Protein AF-A0A936ZK36-F1 (afdb_monomer_lite)

Radius of gyration: 35.61 Å; chains: 1; bounding box: 68×92×127 Å

Organism: NCBI:txid2801330

pLDDT: mean 75.4, std 23.09, range [34.0, 98.62]

Foldseek 3Di:
DDDDPPDPPDDDPPPDDDDPDPPDPPPPVVPVVPPPPPDDDDDDDDDDDDDDDDDDDDDDDDDDDDDDDDDDDDDDDDDDDDDDDDPDDPPDPPDPDPDPDQLVVVLVVLLVVLLPDDPVVLVVVLVVLVPDPLDLSSLSSNLSSLVSNPDPVCLVVSVVSLVVLCPDPDPSSVSCVVVSVVVNVVSVVVVVVVVVVVVVVVVVVVVVVVVVVVVVVVVVVVVVVVPPDDDDDD

Structure (mmCIF, N/CA/C/O backbone):
data_AF-A0A936ZK36-F1
#
_entry.id   AF-A0A936ZK36-F1
#
loop_
_atom_site.group_PDB
_atom_site.id
_atom_site.type_symbol
_atom_site.label_atom_id
_atom_site.label_alt_id
_atom_site.label_comp_id
_atom_site.label_asym_id
_atom_site.label_entity_id
_atom_site.label_seq_id
_atom_site.pdbx_PDB_ins_code
_atom_site.Cartn_x
_atom_site.Cartn_y
_atom_site.Cartn_z
_atom_site.occupancy
_atom_site.B_iso_or_equiv
_atom_site.auth_seq_id
_atom_site.auth_comp_id
_atom_site.auth_asym_id
_atom_site.auth_atom_id
_atom_site.pdbx_PDB_model_num
ATOM 1 N N . MET A 1 1 ? 1.349 -64.327 10.465 1.00 48.19 1 MET A N 1
ATOM 2 C CA . MET A 1 1 ? 1.855 -63.498 9.353 1.00 48.19 1 MET A CA 1
ATOM 3 C C . MET A 1 1 ? 0.647 -62.907 8.607 1.00 48.19 1 MET A C 1
ATOM 5 O O . MET A 1 1 ? 0.316 -63.401 7.548 1.00 48.19 1 MET A O 1
ATOM 9 N N . GLN A 1 2 ? -0.212 -61.992 9.075 1.00 50.00 2 GLN A N 1
ATOM 10 C CA . GLN A 1 2 ? -0.166 -60.903 10.064 1.00 50.00 2 GLN A CA 1
ATOM 11 C C . GLN A 1 2 ? 1.092 -60.044 9.984 1.00 50.00 2 GLN A C 1
ATOM 13 O O . GLN A 1 2 ? 2.045 -60.333 10.695 1.00 50.00 2 GLN A O 1
ATOM 18 N N . ALA A 1 3 ? 1.067 -59.046 9.097 1.00 49.81 3 ALA A N 1
ATOM 19 C CA . ALA A 1 3 ? 1.549 -57.676 9.305 1.00 49.81 3 ALA A CA 1
ATOM 20 C C . ALA A 1 3 ? 1.621 -56.969 7.942 1.00 49.81 3 ALA A C 1
ATOM 22 O O . ALA A 1 3 ? 2.464 -57.305 7.129 1.00 49.81 3 ALA A O 1
ATOM 23 N N . GLU A 1 4 ? 0.675 -56.064 7.690 1.00 54.12 4 GLU A N 1
ATOM 24 C CA . GLU A 1 4 ? 0.846 -54.757 7.021 1.00 54.12 4 GLU A CA 1
ATOM 25 C C . GLU A 1 4 ? -0.512 -54.281 6.501 1.00 54.12 4 GLU A C 1
ATOM 27 O O . GLU A 1 4 ? -0.795 -54.147 5.313 1.00 54.12 4 GLU A O 1
ATOM 32 N N . GLN A 1 5 ? -1.381 -54.001 7.474 1.00 56.59 5 GLN A N 1
ATOM 33 C CA . GLN A 1 5 ? -2.425 -52.998 7.342 1.00 56.59 5 GLN A CA 1
ATOM 34 C C . GLN A 1 5 ? -1.740 -51.635 7.173 1.00 56.59 5 GLN A C 1
ATOM 36 O O . GLN A 1 5 ? -1.560 -50.882 8.127 1.00 56.59 5 GLN A O 1
ATOM 41 N N . ALA A 1 6 ? -1.317 -51.329 5.948 1.00 56.75 6 ALA A N 1
ATOM 42 C CA . ALA A 1 6 ? -0.884 -49.995 5.576 1.00 56.75 6 ALA A CA 1
ATOM 43 C C . ALA A 1 6 ? -2.129 -49.123 5.375 1.00 56.75 6 ALA A C 1
ATOM 45 O O . ALA A 1 6 ? -2.796 -49.163 4.340 1.00 56.75 6 ALA A O 1
ATOM 46 N N . HIS A 1 7 ? -2.440 -48.356 6.419 1.00 55.38 7 HIS A N 1
ATOM 47 C CA . HIS A 1 7 ? -3.294 -47.176 6.417 1.00 55.38 7 HIS A CA 1
ATOM 48 C C . HIS A 1 7 ? -3.207 -46.385 5.097 1.00 55.38 7 HIS A C 1
ATOM 50 O O . HIS A 1 7 ? -2.339 -45.535 4.913 1.00 55.38 7 HIS A O 1
ATOM 56 N N . ARG A 1 8 ? -4.167 -46.606 4.195 1.00 53.53 8 ARG A N 1
ATOM 57 C CA . ARG A 1 8 ? -4.539 -45.656 3.139 1.00 53.53 8 ARG A CA 1
ATOM 58 C C . ARG A 1 8 ? -5.940 -45.131 3.418 1.00 53.53 8 ARG A C 1
ATOM 60 O O . ARG A 1 8 ? -6.892 -45.429 2.709 1.00 53.53 8 ARG A O 1
ATOM 67 N N . LEU A 1 9 ? -6.052 -44.355 4.493 1.00 55.62 9 LEU A N 1
ATOM 68 C CA . LEU A 1 9 ? -7.163 -43.430 4.676 1.00 55.62 9 LEU A CA 1
ATOM 69 C C . LEU A 1 9 ? -6.737 -42.097 4.067 1.00 55.62 9 LEU A C 1
ATOM 71 O O . LEU A 1 9 ? -6.025 -41.309 4.681 1.00 55.62 9 LEU A O 1
ATOM 75 N N . SER A 1 10 ? -7.137 -41.899 2.817 1.00 59.16 10 SER A N 1
ATOM 76 C CA . SER A 1 10 ? -7.082 -40.622 2.116 1.00 59.16 10 SER A CA 1
ATOM 77 C C . SER A 1 10 ? -7.959 -39.600 2.855 1.00 59.16 10 SER A C 1
ATOM 79 O O . SER A 1 10 ? -9.163 -39.837 2.971 1.00 59.16 10 SER A O 1
ATOM 81 N N . PRO A 1 11 ? -7.433 -38.462 3.341 1.00 59.19 11 PRO A N 1
ATOM 82 C CA . PRO A 1 11 ? -8.288 -37.391 3.818 1.00 59.19 11 PRO A CA 1
ATOM 83 C C . PRO A 1 11 ? -8.836 -36.606 2.622 1.00 59.19 11 PRO A C 1
ATOM 85 O O . PRO A 1 11 ? -8.099 -36.105 1.772 1.00 59.19 11 PRO A O 1
ATOM 88 N N . LEU A 1 12 ? -10.164 -36.539 2.570 1.00 49.03 12 LEU A N 1
ATOM 89 C CA . LEU A 1 12 ? -10.963 -35.734 1.658 1.00 49.03 12 LEU A CA 1
ATOM 90 C C . LEU A 1 12 ? -10.464 -34.284 1.627 1.0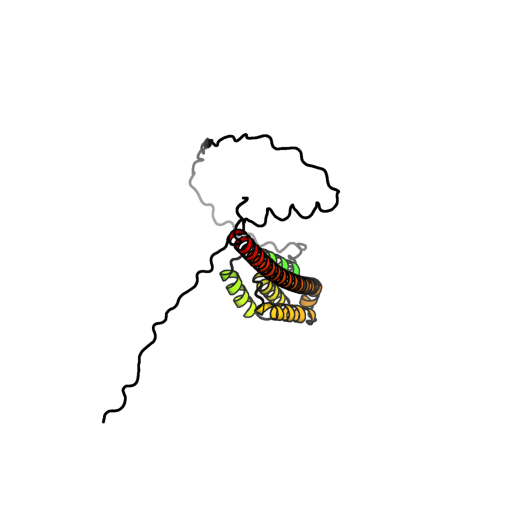0 49.03 12 LEU A C 1
ATOM 92 O O . LEU A 1 12 ? -10.403 -33.598 2.649 1.00 49.03 12 LEU A O 1
ATOM 96 N N . ALA A 1 13 ? -10.146 -33.821 0.421 1.00 49.88 13 ALA A N 1
ATOM 97 C CA . ALA A 1 13 ? -9.859 -32.434 0.108 1.00 49.88 13 ALA A CA 1
ATOM 98 C C . ALA A 1 13 ? -11.102 -31.563 0.371 1.00 49.88 13 ALA A C 1
ATOM 100 O O . ALA A 1 13 ? -11.958 -31.380 -0.492 1.00 49.88 13 ALA A O 1
ATOM 101 N N . SER A 1 14 ? -11.193 -31.008 1.578 1.00 49.78 14 SER A N 1
ATOM 102 C CA . SER A 1 14 ? -12.141 -29.954 1.943 1.00 49.78 14 SER A CA 1
ATOM 103 C C . SER A 1 14 ? -11.607 -28.600 1.464 1.00 49.78 14 SER A C 1
ATOM 105 O O . SER A 1 14 ? -11.036 -27.820 2.225 1.00 49.78 14 SER A O 1
ATOM 107 N N . GLY A 1 15 ? -11.769 -28.327 0.168 1.00 45.94 15 GLY A N 1
ATOM 108 C CA . GLY A 1 15 ? -11.481 -27.033 -0.454 1.00 45.94 15 GLY A CA 1
ATOM 109 C C . GLY A 1 15 ? -12.562 -25.994 -0.151 1.00 45.94 15 GLY A C 1
ATOM 110 O O . GLY A 1 15 ? -13.290 -25.573 -1.045 1.00 45.94 15 GLY A O 1
ATOM 111 N N . GLY A 1 16 ? -12.682 -25.577 1.110 1.00 45.09 16 GLY A N 1
ATOM 112 C CA . GLY A 1 16 ? -13.525 -24.451 1.507 1.00 45.09 16 GLY A CA 1
ATOM 113 C C . GLY A 1 16 ? -12.890 -23.128 1.079 1.00 45.09 16 GLY A C 1
ATOM 114 O O . GLY 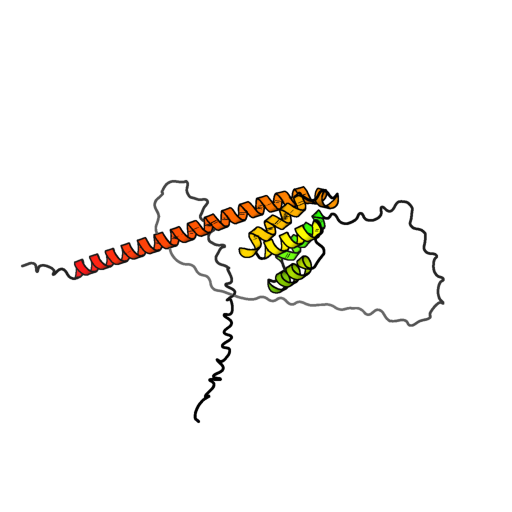A 1 16 ? -11.981 -22.632 1.737 1.00 45.09 16 GLY A O 1
ATOM 115 N N . ARG A 1 17 ? -13.357 -22.543 -0.029 1.00 56.34 17 ARG A N 1
ATOM 116 C CA . ARG A 1 17 ? -13.057 -21.152 -0.405 1.00 56.34 17 ARG A CA 1
ATOM 117 C C . ARG A 1 17 ? -13.920 -20.208 0.442 1.00 56.34 17 ARG A C 1
ATOM 119 O O . ARG A 1 17 ? -15.131 -20.190 0.227 1.00 56.34 17 ARG A O 1
ATOM 126 N N . PRO A 1 18 ? -13.366 -19.361 1.327 1.00 53.38 18 PRO A N 1
ATOM 127 C CA . PRO A 1 18 ? -14.132 -18.234 1.830 1.00 53.38 18 PRO A CA 1
ATOM 128 C C . PRO A 1 18 ? -14.241 -17.186 0.717 1.00 53.38 18 PRO A C 1
ATOM 130 O O . PRO A 1 18 ? -13.260 -16.546 0.326 1.00 53.38 18 PRO A O 1
ATOM 133 N N . GLY A 1 19 ? -15.456 -17.031 0.189 1.00 49.00 19 GLY A N 1
ATOM 134 C CA . GLY A 1 19 ? -15.829 -15.900 -0.646 1.00 49.00 19 GLY A CA 1
ATOM 135 C C . GLY A 1 19 ? -15.553 -14.609 0.114 1.00 49.00 19 GLY A C 1
ATOM 136 O O . GLY A 1 19 ? -16.180 -14.328 1.131 1.00 49.00 19 GLY A O 1
ATOM 137 N N . ARG A 1 20 ? -14.583 -13.826 -0.365 1.00 58.00 20 ARG A N 1
ATOM 138 C CA . ARG A 1 20 ? -14.333 -12.479 0.143 1.00 58.00 20 ARG A CA 1
ATOM 139 C C . ARG A 1 20 ? -15.481 -11.587 -0.305 1.00 58.00 20 ARG A C 1
ATOM 141 O O . ARG A 1 20 ? -15.527 -11.115 -1.441 1.00 58.00 20 ARG A O 1
ATOM 148 N N . SER A 1 21 ? -16.421 -11.418 0.614 1.00 48.00 21 SER A N 1
ATOM 149 C CA . SER A 1 21 ? -17.518 -10.469 0.580 1.00 48.00 21 SER A CA 1
ATOM 150 C C . SER A 1 21 ? -17.000 -9.104 0.142 1.00 48.00 21 SER A C 1
ATOM 152 O O . SER A 1 21 ? -16.202 -8.471 0.833 1.00 48.00 21 SER A O 1
ATOM 154 N N . ARG A 1 22 ? -17.456 -8.649 -1.028 1.00 53.91 22 ARG A N 1
ATOM 155 C CA . ARG A 1 22 ? -17.309 -7.261 -1.461 1.00 53.91 22 ARG A CA 1
ATOM 156 C C . ARG A 1 22 ? -18.165 -6.402 -0.532 1.00 53.91 22 ARG A C 1
ATOM 158 O O . ARG A 1 22 ? -19.339 -6.169 -0.812 1.00 53.91 22 ARG A O 1
ATOM 165 N N . LEU A 1 23 ? -17.591 -5.963 0.585 1.00 53.97 23 LEU A N 1
ATOM 166 C CA . LEU A 1 23 ? -18.161 -4.893 1.392 1.00 53.97 23 LEU A CA 1
ATOM 167 C C . LEU A 1 23 ? -18.091 -3.614 0.561 1.00 53.97 23 LEU A C 1
ATOM 169 O O . LEU A 1 23 ? -17.068 -2.943 0.458 1.00 53.97 23 LEU A O 1
ATOM 173 N N . ARG A 1 24 ? -19.216 -3.344 -0.101 1.00 50.91 24 ARG A N 1
ATOM 174 C CA . ARG A 1 24 ? -19.557 -2.049 -0.667 1.00 50.91 24 ARG A CA 1
ATOM 175 C C . ARG A 1 24 ? -19.452 -1.030 0.471 1.00 50.91 24 ARG A C 1
ATOM 177 O O . ARG A 1 24 ? -20.189 -1.130 1.446 1.00 50.91 24 ARG A O 1
ATOM 184 N N . LEU A 1 25 ? -18.546 -0.068 0.333 1.00 52.69 25 LEU A N 1
ATOM 185 C CA . LEU A 1 25 ? -18.449 1.126 1.170 1.00 52.69 25 LEU A CA 1
ATOM 186 C C . LEU A 1 25 ? -19.220 2.279 0.499 1.00 52.69 25 LEU A C 1
ATOM 188 O O . LEU A 1 25 ? -18.611 3.061 -0.226 1.00 52.69 25 LEU A O 1
ATOM 192 N N . PRO A 1 26 ? -20.530 2.451 0.749 1.00 48.38 26 PRO A N 1
ATOM 193 C CA . PRO A 1 26 ? -21.174 3.746 0.608 1.00 48.38 26 PRO A CA 1
ATOM 194 C C . PRO A 1 26 ? -21.577 4.251 1.999 1.00 48.38 26 PRO A C 1
ATOM 196 O O . PRO A 1 26 ? -22.738 4.542 2.245 1.00 48.38 26 PRO A O 1
ATOM 199 N N . ALA A 1 27 ? -20.636 4.290 2.947 1.00 50.88 27 ALA A N 1
ATOM 200 C CA . ALA A 1 27 ? -20.897 4.834 4.286 1.00 50.88 27 ALA A CA 1
ATOM 201 C C . ALA A 1 27 ? -19.850 5.858 4.753 1.00 50.88 27 ALA A C 1
ATOM 203 O O . ALA A 1 27 ? -20.032 6.483 5.792 1.00 50.88 27 ALA A O 1
ATOM 204 N N . LEU A 1 28 ? -18.776 6.085 3.986 1.00 52.53 28 LEU A N 1
ATOM 205 C CA . LEU A 1 28 ? -17.689 6.982 4.401 1.00 52.53 28 LEU A CA 1
ATOM 206 C C . LEU A 1 28 ? -17.829 8.427 3.890 1.00 52.53 28 LEU A C 1
ATOM 208 O O . LEU A 1 28 ? -16.948 9.241 4.129 1.00 52.53 28 LEU A O 1
ATOM 212 N N . LEU A 1 29 ? -18.940 8.766 3.225 1.00 52.44 29 LEU A N 1
ATOM 213 C CA . LEU A 1 29 ? -19.198 10.126 2.726 1.00 52.44 29 LEU A CA 1
ATOM 214 C C . LEU A 1 29 ? -19.982 11.024 3.697 1.00 52.44 29 LEU A C 1
ATOM 216 O O . LEU A 1 29 ? -20.196 12.191 3.393 1.00 52.44 29 LEU A O 1
ATOM 220 N N . VAL A 1 30 ? -20.380 10.525 4.874 1.00 52.53 30 VAL A N 1
ATOM 221 C CA . VAL A 1 30 ? -21.075 11.350 5.886 1.00 52.53 30 VAL A CA 1
ATOM 222 C C . VAL A 1 30 ? -20.114 11.878 6.966 1.00 52.53 30 VAL A C 1
ATOM 224 O O . VAL A 1 30 ? -20.419 12.862 7.633 1.00 52.53 30 VAL A O 1
ATOM 227 N N . LEU A 1 31 ? -18.912 11.305 7.113 1.00 50.38 31 LEU A N 1
ATOM 228 C CA . LEU A 1 31 ? -18.013 11.632 8.232 1.00 50.38 31 LEU A CA 1
ATOM 229 C C . LEU A 1 31 ? -16.917 12.671 7.918 1.00 50.38 31 LEU A C 1
ATOM 231 O O . LEU A 1 31 ? -16.142 13.020 8.802 1.00 50.38 31 LEU A O 1
ATOM 235 N N . THR A 1 32 ? -16.828 13.200 6.695 1.00 54.09 32 THR A N 1
ATOM 236 C CA . THR A 1 32 ? -15.851 14.261 6.364 1.00 54.09 32 THR A CA 1
ATOM 237 C C . THR A 1 32 ? -16.390 15.678 6.577 1.00 54.09 32 THR A C 1
ATOM 239 O O . THR A 1 32 ? -15.627 16.634 6.480 1.00 54.09 32 THR A O 1
ATOM 242 N N . ALA A 1 33 ? -17.670 15.840 6.928 1.00 47.81 33 ALA A N 1
ATOM 243 C CA . ALA A 1 33 ? -18.258 17.150 7.221 1.00 47.81 33 ALA A CA 1
ATOM 244 C C . ALA A 1 33 ? -18.115 17.591 8.695 1.00 47.81 33 ALA A C 1
ATOM 246 O O . ALA A 1 33 ? -18.452 18.726 9.020 1.00 47.81 33 ALA A O 1
ATOM 247 N N . LEU A 1 34 ? -17.607 16.736 9.596 1.00 51.28 34 LEU A N 1
ATOM 248 C CA . LEU A 1 34 ? -17.662 16.981 11.048 1.00 51.28 34 LEU A CA 1
ATOM 249 C C . LEU A 1 34 ? -16.344 17.457 11.694 1.00 51.28 34 LEU A C 1
ATOM 251 O O . LEU A 1 34 ? -16.255 17.503 12.916 1.00 51.28 34 LEU A O 1
ATOM 255 N N . VAL A 1 35 ? -15.309 17.804 10.922 1.00 56.53 35 VAL A N 1
ATOM 256 C CA . VAL A 1 35 ? -14.000 18.205 11.498 1.00 56.53 35 VAL A CA 1
ATOM 257 C C . VAL A 1 35 ? -13.681 19.699 11.312 1.00 56.53 35 VAL A C 1
ATOM 259 O O . VAL A 1 35 ? -12.721 20.205 11.881 1.00 56.53 35 VAL A O 1
ATOM 262 N N . ALA A 1 36 ? -14.531 20.469 10.627 1.00 49.56 36 ALA A N 1
ATOM 263 C CA . ALA A 1 36 ? -14.318 21.906 10.407 1.00 49.56 36 ALA A CA 1
ATOM 264 C C . ALA A 1 36 ? -15.061 22.835 11.398 1.00 49.56 36 ALA A C 1
ATOM 266 O O . ALA A 1 36 ? -15.331 23.984 11.060 1.00 49.56 36 ALA A O 1
ATOM 267 N N . ALA A 1 37 ? -15.417 22.369 12.605 1.00 45.22 37 ALA A N 1
ATOM 268 C CA . ALA A 1 37 ? -16.248 23.153 13.535 1.00 45.22 37 ALA A CA 1
ATOM 269 C C . ALA A 1 37 ? -15.874 23.051 15.032 1.00 45.22 37 ALA A C 1
ATOM 271 O O . ALA A 1 37 ? -16.728 23.257 15.889 1.00 45.22 37 ALA A O 1
ATOM 272 N N . CYS A 1 38 ? -14.610 22.785 15.386 1.00 44.50 38 CYS A N 1
ATOM 273 C CA . CYS A 1 38 ? -14.154 22.789 16.792 1.00 44.50 38 CYS A CA 1
ATOM 274 C C . CYS A 1 38 ? -13.394 24.061 17.204 1.00 44.50 38 CYS A C 1
ATOM 276 O O . CYS A 1 38 ? -12.396 23.996 17.915 1.00 44.50 38 CYS A O 1
ATOM 278 N N . ALA A 1 39 ? -13.887 25.231 16.804 1.00 50.09 39 ALA A N 1
ATOM 279 C CA . ALA A 1 39 ? -13.512 26.489 17.442 1.00 50.09 39 ALA A CA 1
ATOM 280 C C . ALA A 1 39 ? -14.691 27.461 17.372 1.00 50.09 39 ALA A C 1
ATOM 282 O O . ALA A 1 39 ? -14.782 28.202 16.405 1.00 50.09 39 ALA A O 1
ATOM 283 N N . LEU A 1 40 ? -15.604 27.412 18.353 1.00 45.38 40 LEU A N 1
ATOM 284 C CA . LEU A 1 40 ? -16.461 28.520 18.816 1.00 45.38 40 LEU A CA 1
ATOM 285 C C . LEU A 1 40 ? -17.257 28.079 20.072 1.00 45.38 40 LEU A C 1
ATOM 287 O O . LEU A 1 40 ? -17.530 26.889 20.238 1.00 45.38 40 LEU A O 1
ATOM 291 N N . PRO A 1 41 ? -17.584 29.014 20.985 1.00 44.94 41 PRO A N 1
ATOM 292 C CA . PRO A 1 41 ? -18.099 28.721 22.317 1.00 44.94 41 PRO A CA 1
ATOM 293 C C . PRO A 1 41 ? -19.595 28.370 22.326 1.00 44.94 41 PRO A C 1
ATOM 295 O O . PRO A 1 41 ? -20.382 28.805 21.488 1.00 44.94 41 PRO A O 1
ATOM 298 N N . THR A 1 42 ? -19.962 27.596 23.344 1.00 46.41 42 THR A N 1
ATOM 299 C CA . THR A 1 42 ? -21.305 27.178 23.769 1.00 46.41 42 THR A CA 1
ATOM 300 C C . THR A 1 42 ? -22.391 28.252 23.644 1.00 46.41 42 THR A C 1
ATOM 302 O O . THR A 1 42 ? -22.277 29.335 24.217 1.00 46.41 42 THR A O 1
ATOM 305 N N . ARG A 1 43 ? -23.514 27.889 23.009 1.00 38.38 43 ARG A N 1
ATOM 306 C CA . ARG A 1 43 ? -24.808 28.579 23.127 1.00 38.38 43 ARG A CA 1
ATOM 307 C C . ARG A 1 43 ? -25.922 27.549 23.385 1.00 38.38 43 ARG A C 1
ATOM 309 O O . ARG A 1 43 ? -25.881 26.481 22.775 1.00 38.38 43 ARG A O 1
ATOM 316 N N . PRO A 1 44 ? -26.881 27.828 24.288 1.00 45.66 44 PRO A N 1
ATOM 317 C CA . PRO A 1 44 ? -27.905 26.866 24.675 1.00 45.66 44 PRO A CA 1
ATOM 318 C C . PRO A 1 44 ? -29.015 26.714 23.625 1.00 45.66 44 PRO A C 1
ATOM 320 O O . PRO A 1 44 ? -29.386 27.654 22.923 1.00 45.66 44 PRO A O 1
ATOM 323 N N . SER A 1 45 ? -29.516 25.482 23.573 1.00 46.44 45 SER A N 1
ATOM 324 C CA . SER A 1 45 ? -30.595 24.940 22.743 1.00 46.44 45 SER A CA 1
ATOM 325 C C . SER A 1 45 ? -31.958 25.612 22.970 1.00 46.44 45 SER A C 1
ATOM 327 O O . SER A 1 45 ? -32.324 25.846 24.124 1.00 46.44 45 SER A O 1
ATOM 329 N N . PRO A 1 46 ? -32.762 25.812 21.910 1.00 47.25 46 PRO A N 1
ATOM 330 C CA . PRO A 1 46 ? -34.214 25.793 22.018 1.00 47.25 46 PRO A CA 1
ATOM 331 C C . PRO A 1 46 ? -34.839 24.522 21.402 1.00 47.25 46 PRO A C 1
ATOM 333 O O . PRO A 1 46 ? -34.381 23.981 20.398 1.00 47.25 46 PRO A O 1
ATOM 336 N N . ALA A 1 47 ? -35.904 24.080 22.072 1.00 45.53 47 ALA A N 1
ATOM 337 C CA . ALA A 1 47 ? -36.698 22.860 21.929 1.00 45.53 47 ALA A CA 1
ATOM 338 C C . ALA A 1 47 ? -37.236 22.524 20.509 1.00 45.53 47 ALA A C 1
ATOM 340 O O . ALA A 1 47 ? -37.354 23.406 19.658 1.00 45.53 47 ALA A O 1
ATOM 341 N N . PRO A 1 48 ? -37.615 21.249 20.260 1.00 47.16 48 PRO A N 1
ATOM 342 C CA . PRO A 1 48 ? -38.015 20.755 18.943 1.00 47.16 48 PRO A CA 1
ATOM 343 C C . PRO A 1 48 ? -39.471 21.098 18.595 1.00 47.16 48 PRO A C 1
ATOM 345 O O . PRO A 1 48 ? -40.362 21.006 19.437 1.00 47.16 48 PRO A O 1
ATOM 348 N N . SER A 1 49 ? -39.727 21.423 17.325 1.00 47.12 49 SER A N 1
ATOM 349 C CA . SER A 1 49 ? -41.071 21.409 16.730 1.00 47.12 49 SER A CA 1
ATOM 350 C C . SER A 1 49 ? -41.133 20.421 15.554 1.00 47.12 49 SER A C 1
ATOM 352 O O . SER A 1 49 ? -40.109 20.187 14.908 1.00 47.12 49 SER A O 1
ATOM 354 N N . PRO A 1 50 ? -42.300 19.792 15.309 1.00 46.78 50 PRO A N 1
ATOM 355 C CA . PRO A 1 50 ? -42.396 18.506 14.626 1.00 46.78 50 PRO A CA 1
ATOM 356 C C . PRO A 1 50 ? -42.704 18.590 13.122 1.00 46.78 50 PRO A C 1
ATOM 358 O O . PRO A 1 50 ? -43.359 19.509 12.648 1.00 46.78 50 PRO A O 1
ATOM 361 N N . SER A 1 51 ? -42.316 17.509 12.439 1.00 42.66 51 SER A N 1
ATOM 362 C CA . SER A 1 51 ? -43.022 16.842 11.336 1.00 42.66 51 SER A CA 1
ATOM 363 C C . SER A 1 51 ? -43.454 17.664 10.114 1.00 42.66 51 SER A C 1
ATOM 365 O O . SER A 1 51 ? -44.470 18.356 10.127 1.00 42.66 51 SER A O 1
ATOM 367 N N . ARG A 1 52 ? -42.797 17.397 8.976 1.00 34.00 52 ARG A N 1
ATOM 368 C CA . ARG A 1 52 ? -43.527 17.198 7.715 1.00 34.00 52 ARG A CA 1
ATOM 369 C C . ARG A 1 52 ? -42.746 16.305 6.750 1.00 34.00 52 ARG A C 1
ATOM 371 O O . ARG A 1 52 ? -41.753 16.722 6.164 1.00 34.00 52 ARG A O 1
ATOM 378 N N . ALA A 1 53 ? -43.225 15.074 6.593 1.00 47.03 53 ALA A N 1
ATOM 379 C CA . ALA A 1 53 ? -43.013 14.286 5.385 1.00 47.03 53 ALA A CA 1
ATOM 380 C C . ALA A 1 53 ? -43.729 14.962 4.201 1.00 47.03 53 ALA A C 1
ATOM 382 O O . ALA A 1 53 ? -44.750 15.630 4.400 1.00 47.03 53 ALA A O 1
ATOM 383 N N . PRO A 1 54 ? -43.253 14.741 2.971 1.00 41.88 54 PRO A N 1
ATOM 384 C CA . PRO A 1 54 ? -44.209 14.305 1.966 1.00 41.88 54 PRO A CA 1
ATOM 385 C C . PRO A 1 54 ? -43.730 13.092 1.164 1.00 41.88 54 PRO A C 1
ATOM 387 O O . PRO A 1 54 ? -42.544 12.870 0.929 1.00 41.88 54 PRO A O 1
ATOM 390 N N . GLU A 1 55 ? -44.752 12.327 0.810 1.00 37.56 55 GLU A N 1
ATOM 391 C CA . GLU A 1 55 ? -44.845 11.088 0.048 1.00 37.56 55 GLU A CA 1
ATOM 392 C C . GLU A 1 55 ? -44.251 11.108 -1.377 1.00 37.56 55 GLU A C 1
ATOM 394 O O . GLU A 1 55 ? -43.880 12.164 -1.894 1.00 37.56 55 GLU A O 1
ATOM 399 N N . PRO A 1 56 ? -44.170 9.919 -2.014 1.00 46.16 56 PRO A N 1
ATOM 400 C CA . PRO A 1 56 ? -43.455 9.667 -3.254 1.00 46.16 56 PRO A CA 1
ATOM 401 C C . PRO A 1 56 ? -44.318 9.785 -4.525 1.00 46.16 56 PRO A C 1
ATOM 403 O O . PRO A 1 56 ? -45.543 9.730 -4.478 1.00 46.16 56 PRO A O 1
ATOM 406 N N . ALA A 1 57 ? -43.597 9.762 -5.658 1.00 41.47 57 ALA A N 1
ATOM 407 C CA . ALA A 1 57 ? -44.029 9.424 -7.026 1.00 41.47 57 ALA A CA 1
ATOM 408 C C . ALA A 1 57 ? -44.887 10.494 -7.753 1.00 41.47 57 ALA A C 1
ATOM 410 O O . ALA A 1 57 ? -45.566 11.269 -7.091 1.00 41.47 57 ALA A O 1
ATOM 411 N N . PRO A 1 58 ? -44.877 10.577 -9.107 1.00 45.56 58 PRO A N 1
ATOM 412 C CA . PRO A 1 58 ? -44.582 9.495 -10.046 1.00 45.56 58 PRO A CA 1
ATOM 413 C C . PRO A 1 58 ? -43.638 9.816 -11.218 1.00 45.56 58 PRO A C 1
ATOM 415 O O . PRO A 1 58 ? -43.300 10.950 -11.547 1.00 45.56 58 PRO A O 1
ATOM 418 N N . SER A 1 59 ? -43.235 8.717 -11.852 1.00 46.34 59 SER A N 1
ATOM 419 C CA . SER A 1 59 ? -42.639 8.616 -13.174 1.00 46.34 59 SER A CA 1
ATOM 420 C C . SER A 1 59 ? -43.352 9.476 -14.214 1.00 46.34 59 SER A C 1
ATOM 422 O O . SER A 1 59 ? -44.571 9.415 -14.347 1.00 46.34 59 SER A O 1
ATOM 424 N N . THR A 1 60 ? -42.567 10.143 -15.056 1.00 39.12 60 THR A N 1
ATOM 425 C CA . THR A 1 60 ? -43.024 10.510 -16.398 1.00 39.12 60 THR A CA 1
ATOM 426 C C . THR A 1 60 ? -41.912 10.175 -17.378 1.00 39.12 60 THR A C 1
ATOM 428 O O . THR A 1 60 ? -40.977 10.941 -17.590 1.00 39.12 60 THR A O 1
ATOM 431 N N . ASN A 1 61 ? -41.999 8.962 -17.925 1.00 42.69 61 ASN A N 1
ATOM 432 C CA . ASN A 1 61 ? -41.394 8.638 -19.206 1.00 42.69 61 ASN A CA 1
ATOM 433 C C . ASN A 1 61 ? -42.089 9.492 -20.267 1.00 42.69 61 ASN A C 1
ATOM 435 O O . ASN A 1 61 ? -43.310 9.434 -20.393 1.00 42.69 61 ASN A O 1
ATOM 439 N N . VAL A 1 62 ? -41.310 10.217 -21.060 1.00 37.62 62 VAL A N 1
ATOM 440 C CA . VAL A 1 62 ? -41.757 10.735 -22.352 1.00 37.62 62 VAL A CA 1
ATOM 441 C C . VAL A 1 62 ? -40.864 10.094 -23.405 1.00 37.62 62 VAL A C 1
ATOM 443 O O . VAL A 1 62 ? -39.730 10.506 -23.628 1.00 37.62 62 VAL A O 1
ATOM 446 N N . SER A 1 63 ? -41.379 9.016 -23.996 1.00 42.78 63 SER A N 1
ATOM 447 C CA . SER A 1 63 ? -41.032 8.613 -25.357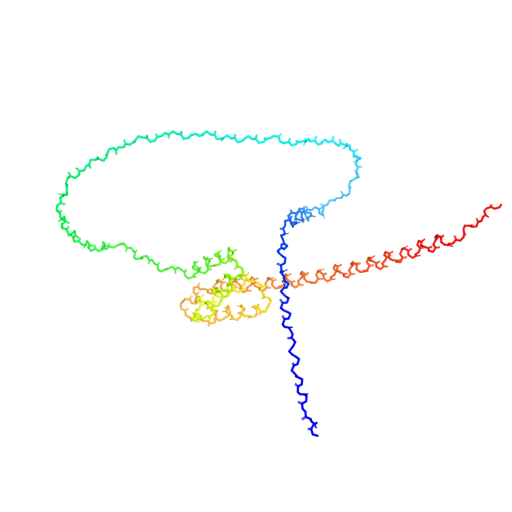 1.00 42.78 63 SER A CA 1
ATOM 448 C C . SER A 1 63 ? -41.832 9.489 -26.309 1.00 42.78 63 SER A C 1
ATOM 450 O O . SER A 1 63 ? -43.054 9.457 -26.233 1.00 42.78 63 SER A O 1
ATOM 452 N N . VAL A 1 64 ? -41.153 10.220 -27.190 1.00 39.16 64 VAL A N 1
ATOM 453 C CA . VAL A 1 64 ? -41.669 10.738 -28.471 1.00 39.16 64 VAL A CA 1
ATOM 454 C C . VAL A 1 64 ? -40.428 10.828 -29.372 1.00 39.16 64 VAL A C 1
ATOM 456 O O . VAL A 1 64 ? -39.502 11.569 -29.066 1.00 39.16 64 VAL A O 1
ATOM 459 N N . GLU A 1 65 ? -40.161 9.842 -30.222 1.00 34.62 65 GLU A N 1
ATOM 460 C CA . GLU A 1 65 ? -40.734 9.606 -31.558 1.00 34.62 65 GLU A CA 1
ATOM 461 C C . GLU A 1 65 ? -39.748 10.066 -32.642 1.00 34.62 65 GLU A C 1
ATOM 463 O O . GLU A 1 65 ? -39.402 11.236 -32.793 1.00 34.62 65 GLU A O 1
ATOM 468 N N . THR A 1 66 ? -39.254 9.069 -33.365 1.00 46.00 66 THR A N 1
ATOM 469 C CA . THR A 1 66 ? -38.593 9.152 -34.663 1.00 46.00 66 THR A CA 1
ATOM 470 C C . THR A 1 66 ? -39.508 9.780 -35.712 1.00 46.00 66 THR A C 1
ATOM 472 O O . THR A 1 66 ? -40.693 9.463 -35.754 1.00 46.00 66 THR A O 1
ATOM 475 N N . PRO A 1 67 ? -38.938 10.510 -36.680 1.00 59.31 67 PRO A N 1
ATOM 476 C CA . PRO A 1 67 ? -39.486 10.487 -38.029 1.00 59.31 67 PRO A CA 1
ATOM 477 C C . PRO A 1 67 ? -38.446 10.078 -39.088 1.00 59.31 67 PRO A C 1
ATOM 479 O O . PRO A 1 67 ? -37.243 10.033 -38.817 1.00 59.31 67 PRO A O 1
ATOM 482 N N . PRO A 1 68 ? -38.923 9.693 -40.285 1.00 51.19 68 PRO A N 1
ATOM 483 C CA . PRO A 1 68 ? -38.264 8.717 -41.133 1.00 51.19 68 PRO A CA 1
ATOM 484 C C . PRO A 1 68 ? -37.367 9.315 -42.220 1.00 51.19 68 PRO A C 1
ATOM 486 O O . PRO A 1 68 ? -37.520 10.439 -42.691 1.00 51.19 68 PRO A O 1
ATOM 489 N N . THR A 1 69 ? -36.470 8.445 -42.665 1.00 47.47 69 THR A N 1
ATOM 490 C CA . THR A 1 69 ? -35.768 8.403 -43.947 1.00 47.47 69 THR A CA 1
ATOM 491 C C . THR A 1 69 ? -36.650 8.787 -45.144 1.00 47.47 69 THR A C 1
ATOM 493 O O . THR A 1 69 ? -37.770 8.288 -45.260 1.00 47.47 69 THR A O 1
ATOM 496 N N . PRO A 1 70 ? -36.084 9.467 -46.153 1.00 52.91 70 PRO A N 1
ATOM 497 C CA . PRO A 1 70 ? -36.381 9.144 -47.537 1.00 52.91 70 PRO A CA 1
ATOM 498 C C . PRO A 1 70 ? -35.181 8.458 -48.187 1.00 52.91 70 PRO A C 1
ATOM 500 O O . PRO A 1 70 ? -34.053 8.953 -48.201 1.00 52.91 70 PRO A O 1
ATOM 503 N N . ALA A 1 71 ? -35.466 7.272 -48.714 1.00 41.88 71 ALA A N 1
ATOM 504 C CA . ALA A 1 71 ? -34.591 6.496 -49.563 1.00 41.88 71 ALA A CA 1
ATOM 505 C C . ALA A 1 71 ? -34.154 7.323 -50.781 1.00 41.88 71 ALA A C 1
ATOM 507 O O . ALA A 1 71 ? -34.992 7.895 -51.479 1.00 41.88 71 ALA A O 1
ATOM 508 N N . ARG A 1 72 ? -32.852 7.321 -51.086 1.00 45.06 72 ARG A N 1
ATOM 509 C CA . ARG A 1 72 ? -32.368 7.662 -52.424 1.00 45.06 72 ARG A CA 1
ATOM 510 C C . ARG A 1 72 ? -31.881 6.392 -53.110 1.00 45.06 72 ARG A C 1
ATOM 512 O O . ARG A 1 72 ? -30.866 5.807 -52.749 1.00 45.06 72 ARG A O 1
ATOM 519 N N . VAL A 1 73 ? -32.753 5.965 -54.015 1.00 41.28 73 VAL A N 1
ATOM 520 C CA . VAL A 1 73 ? -32.598 5.125 -55.202 1.00 41.28 73 VAL A CA 1
ATOM 521 C C . VAL A 1 73 ? -31.155 4.710 -55.514 1.00 41.28 73 VAL A C 1
ATOM 523 O O . VAL A 1 73 ? -30.278 5.541 -55.741 1.00 41.28 73 VAL A O 1
ATOM 526 N N . ARG A 1 74 ? -30.951 3.388 -55.555 1.00 38.16 74 ARG A N 1
ATOM 527 C CA . ARG A 1 74 ? -29.840 2.734 -56.247 1.00 38.16 74 ARG A CA 1
ATOM 528 C C . ARG A 1 74 ? -30.058 2.882 -57.748 1.00 38.16 74 ARG A C 1
ATOM 530 O O . ARG A 1 74 ? -30.970 2.249 -58.270 1.00 38.16 74 ARG A O 1
ATOM 537 N N . ASP A 1 75 ? -29.167 3.602 -58.410 1.00 39.84 75 ASP A N 1
ATOM 538 C CA . ASP A 1 75 ? -28.899 3.388 -59.827 1.00 39.84 75 ASP A CA 1
ATOM 539 C C . ASP A 1 75 ? -27.655 2.507 -59.975 1.00 39.84 75 ASP A C 1
ATOM 541 O O . ASP A 1 75 ? -26.628 2.691 -59.316 1.00 39.84 75 ASP A O 1
ATOM 545 N N . VAL A 1 76 ? -27.804 1.480 -60.805 1.00 36.88 76 VAL A N 1
ATOM 546 C CA . VAL A 1 76 ? -26.810 0.462 -61.139 1.00 36.88 76 VAL A CA 1
ATOM 547 C C . VAL A 1 76 ? -26.012 0.919 -62.365 1.00 36.88 76 VAL A C 1
ATOM 549 O O . VAL A 1 76 ? -26.612 1.122 -63.410 1.00 36.88 76 VAL A O 1
ATOM 552 N N . ALA A 1 77 ? -24.682 0.997 -62.194 1.00 41.34 77 ALA A N 1
ATOM 553 C CA . ALA A 1 77 ? -23.563 0.708 -63.122 1.00 41.34 77 ALA A CA 1
ATOM 554 C C . ALA A 1 77 ? -23.530 1.376 -64.532 1.00 41.34 77 ALA A C 1
ATOM 556 O O . ALA A 1 77 ? -24.536 1.429 -65.228 1.00 41.34 77 ALA A O 1
ATOM 557 N N . PRO A 1 78 ? -22.348 1.820 -65.022 1.00 44.56 78 PRO A N 1
ATOM 558 C CA . PRO A 1 78 ? -21.245 0.898 -65.307 1.00 44.56 78 PRO A CA 1
ATOM 559 C C . PRO A 1 78 ? -19.876 1.340 -64.770 1.00 44.56 78 PRO A C 1
ATOM 561 O O . PRO A 1 78 ? -19.601 2.512 -64.529 1.00 44.56 78 PRO A O 1
ATOM 564 N N . ALA A 1 79 ? -19.003 0.350 -64.595 1.00 51.09 79 ALA A N 1
ATOM 565 C CA . ALA A 1 79 ? -17.597 0.529 -64.273 1.00 51.09 79 ALA A CA 1
ATOM 566 C C . ALA A 1 79 ? -16.852 1.322 -65.365 1.00 51.09 79 ALA A C 1
ATOM 568 O O . ALA A 1 79 ? -16.957 0.966 -66.541 1.00 51.09 79 ALA A O 1
ATOM 569 N N . PRO A 1 80 ? -16.006 2.298 -64.996 1.00 50.59 80 PRO A N 1
ATOM 570 C CA . PRO A 1 80 ? -14.821 2.625 -65.759 1.00 50.59 80 PRO A CA 1
ATOM 571 C C . PRO A 1 80 ? -13.616 1.833 -65.226 1.00 50.59 80 PRO A C 1
ATOM 573 O O . PRO A 1 80 ? -13.461 1.587 -64.031 1.00 50.59 80 PRO A O 1
ATOM 576 N N . ALA A 1 81 ? -12.799 1.415 -66.185 1.00 53.88 81 ALA A N 1
ATOM 577 C CA . ALA A 1 81 ? -11.510 0.744 -66.099 1.00 53.88 81 ALA A CA 1
ATOM 578 C C . ALA A 1 81 ? -10.557 1.279 -64.999 1.00 53.88 81 ALA A C 1
ATOM 580 O O . ALA A 1 81 ? -10.703 2.418 -64.552 1.00 53.88 81 ALA A O 1
ATOM 581 N N . PRO A 1 82 ? -9.550 0.482 -64.581 1.00 55.78 82 PRO A N 1
ATOM 582 C CA . PRO A 1 82 ? -8.622 0.840 -63.512 1.00 55.78 82 PRO A CA 1
ATOM 583 C C . PRO A 1 82 ? -7.859 2.118 -63.868 1.00 55.78 82 PRO A C 1
ATOM 585 O O . PRO A 1 82 ? -6.982 2.119 -64.733 1.00 55.78 82 PRO A O 1
ATOM 588 N N . ALA A 1 83 ? -8.193 3.214 -63.186 1.00 51.84 83 ALA A N 1
ATOM 589 C CA . ALA A 1 83 ? -7.371 4.408 -63.192 1.00 51.84 83 ALA A CA 1
ATOM 590 C C . ALA A 1 83 ? -6.047 4.050 -62.514 1.00 51.84 83 ALA A C 1
ATOM 592 O O . ALA A 1 83 ? -5.999 3.735 -61.325 1.00 51.84 83 ALA A O 1
ATOM 593 N N . ALA A 1 84 ? -5.018 4.019 -63.355 1.00 50.22 84 ALA A N 1
ATOM 594 C CA . ALA A 1 84 ? -3.602 3.963 -63.061 1.00 50.22 84 ALA A CA 1
ATOM 595 C C . ALA A 1 84 ? -3.246 4.360 -61.624 1.00 50.22 84 ALA A C 1
ATOM 597 O O . ALA A 1 84 ? -3.646 5.417 -61.135 1.00 50.22 84 ALA A O 1
ATOM 598 N N . ALA A 1 85 ? -2.428 3.512 -60.995 1.00 52.81 85 ALA A N 1
ATOM 599 C CA . ALA A 1 85 ? -1.676 3.834 -59.798 1.00 52.81 85 ALA A CA 1
ATOM 600 C C . ALA A 1 85 ? -1.109 5.255 -59.915 1.00 52.81 85 ALA A C 1
ATOM 602 O O . ALA A 1 85 ? -0.193 5.509 -60.700 1.00 52.81 85 ALA A O 1
ATOM 603 N N . ALA A 1 86 ? -1.681 6.183 -59.148 1.00 51.53 86 ALA A N 1
ATOM 604 C CA . ALA A 1 86 ? -1.047 7.463 -58.922 1.00 51.53 86 ALA A CA 1
ATOM 605 C C . ALA A 1 86 ? 0.329 7.160 -58.306 1.00 51.53 86 ALA A C 1
ATOM 607 O O . ALA A 1 86 ? 0.395 6.395 -57.336 1.00 51.53 86 ALA A O 1
ATOM 608 N N . PRO A 1 87 ? 1.432 7.680 -58.869 1.00 56.78 87 PRO A N 1
ATOM 609 C CA . PRO A 1 87 ? 2.737 7.501 -58.266 1.00 56.78 87 PRO A CA 1
ATOM 610 C C . PRO A 1 87 ? 2.676 8.061 -56.847 1.00 56.78 87 PRO A C 1
ATOM 612 O O . PRO A 1 87 ? 2.243 9.195 -56.635 1.00 56.78 87 PRO A O 1
ATOM 615 N N . VAL A 1 88 ? 3.072 7.231 -55.883 1.00 61.47 88 VAL A N 1
ATOM 616 C CA . VAL A 1 88 ? 3.336 7.638 -54.505 1.00 61.47 88 VAL A CA 1
ATOM 617 C C . VAL A 1 88 ? 4.193 8.901 -54.543 1.00 61.47 88 VAL A C 1
ATOM 619 O O . VAL A 1 88 ? 5.362 8.866 -54.927 1.00 61.47 88 VAL A O 1
ATOM 622 N N . ALA A 1 89 ? 3.581 10.040 -54.223 1.00 60.34 89 ALA A N 1
ATOM 623 C CA . ALA A 1 89 ? 4.309 11.287 -54.108 1.00 60.34 89 ALA A CA 1
ATOM 624 C C . ALA A 1 89 ? 5.373 11.105 -53.008 1.00 60.34 89 ALA A C 1
ATOM 626 O O . ALA A 1 89 ? 5.046 10.577 -51.939 1.00 60.34 89 ALA A O 1
ATOM 627 N N . PRO A 1 90 ? 6.639 11.491 -53.245 1.00 67.81 90 PRO A N 1
ATOM 628 C CA . PRO A 1 90 ? 7.652 11.475 -52.200 1.00 67.81 90 PRO A CA 1
ATOM 629 C C . PRO A 1 90 ? 7.185 12.333 -51.011 1.00 67.81 90 PRO A C 1
ATOM 631 O O . PRO A 1 90 ? 6.479 13.326 -51.219 1.00 67.81 90 PRO A O 1
ATOM 634 N N . PRO A 1 91 ? 7.548 11.967 -49.766 1.00 63.25 91 PRO A N 1
ATOM 635 C CA . PRO A 1 91 ? 7.178 12.749 -48.595 1.00 63.25 91 PRO A CA 1
ATOM 636 C C . PRO A 1 91 ? 7.666 14.187 -48.778 1.00 63.25 91 PRO A C 1
ATOM 638 O O . PRO A 1 91 ? 8.828 14.420 -49.119 1.00 63.25 91 PRO A O 1
ATOM 641 N N . ALA A 1 92 ? 6.764 15.148 -48.575 1.00 62.25 92 ALA A N 1
ATOM 642 C CA . ALA A 1 92 ? 7.110 16.559 -48.609 1.00 62.25 92 ALA A CA 1
ATOM 643 C C . ALA A 1 92 ? 8.267 16.817 -47.619 1.00 62.25 92 ALA A C 1
ATOM 645 O O . ALA A 1 92 ? 8.157 16.426 -46.449 1.00 62.25 92 ALA A O 1
ATOM 646 N N . PRO A 1 93 ? 9.370 17.463 -48.041 1.00 56.59 93 PRO A N 1
ATOM 647 C CA . PRO A 1 93 ? 10.416 17.867 -47.117 1.00 56.59 93 PRO A CA 1
ATOM 648 C C . PRO A 1 93 ? 9.814 18.864 -46.122 1.00 56.59 93 PRO A C 1
ATOM 650 O O . PRO A 1 93 ? 9.439 19.970 -46.502 1.00 56.59 93 PRO A O 1
ATOM 653 N N . GLY A 1 94 ? 9.683 18.457 -44.856 1.00 64.06 94 GLY A N 1
ATOM 654 C CA . GLY A 1 94 ? 9.255 19.350 -43.776 1.00 64.06 94 GLY A CA 1
ATOM 655 C C . GLY A 1 94 ? 8.091 18.879 -42.907 1.00 64.06 94 GLY A C 1
ATOM 656 O O . GLY A 1 94 ? 7.744 19.605 -41.982 1.00 64.06 94 GLY A O 1
ATOM 657 N N . GLN A 1 95 ? 7.505 17.694 -43.120 1.00 59.09 95 GLN A N 1
ATOM 658 C CA . GLN A 1 95 ? 6.680 17.097 -42.062 1.00 59.09 95 GLN A CA 1
ATOM 659 C C . GLN A 1 95 ? 7.606 16.542 -40.971 1.00 59.09 95 GLN A C 1
ATOM 661 O O . GLN A 1 95 ? 8.362 15.607 -41.250 1.00 59.09 95 GLN A O 1
ATOM 666 N N . PRO A 1 96 ? 7.609 17.110 -39.747 1.00 62.72 96 PRO A N 1
ATOM 667 C CA . PRO A 1 96 ? 8.385 16.539 -38.661 1.00 62.72 96 PRO A CA 1
ATOM 668 C C . PRO A 1 96 ? 7.881 15.118 -38.417 1.00 62.72 96 PRO A C 1
ATOM 670 O O . PRO A 1 96 ? 6.689 14.904 -38.190 1.00 62.72 96 PRO A O 1
ATOM 673 N N . ALA A 1 97 ? 8.791 14.145 -38.490 1.00 65.88 97 ALA A N 1
ATOM 674 C CA . ALA A 1 97 ? 8.506 12.793 -38.038 1.00 65.88 97 ALA A CA 1
ATOM 675 C C . ALA A 1 97 ? 7.934 12.882 -36.616 1.00 65.88 97 ALA A C 1
ATOM 677 O O . ALA A 1 97 ? 8.500 13.583 -35.771 1.00 65.88 97 ALA A O 1
ATOM 678 N N . ALA A 1 98 ? 6.799 12.223 -36.368 1.00 69.69 98 ALA A N 1
ATOM 679 C CA . ALA A 1 98 ? 6.196 12.194 -35.043 1.00 69.69 98 ALA A CA 1
ATOM 680 C C . ALA A 1 98 ? 7.260 11.746 -34.030 1.00 69.69 98 ALA A C 1
ATOM 682 O O . ALA A 1 98 ? 7.839 10.666 -34.168 1.00 69.69 98 ALA A O 1
ATOM 683 N N . ALA A 1 99 ? 7.571 12.610 -33.060 1.00 72.19 99 ALA A N 1
ATOM 684 C CA . ALA A 1 99 ? 8.551 12.295 -32.033 1.00 72.19 99 ALA A CA 1
ATOM 685 C C . ALA A 1 99 ? 8.111 11.029 -31.275 1.00 72.19 99 ALA A C 1
ATOM 687 O O . ALA A 1 99 ? 6.907 10.843 -31.061 1.00 72.19 99 ALA A O 1
ATOM 688 N N . PRO A 1 100 ? 9.050 10.157 -30.861 1.00 73.75 100 PRO A N 1
ATOM 689 C CA . PRO A 1 100 ? 8.695 8.995 -30.061 1.00 73.75 100 PRO A CA 1
ATOM 690 C C . PRO A 1 100 ? 7.969 9.439 -28.779 1.00 73.75 100 PRO A C 1
ATOM 692 O O . PRO A 1 100 ? 8.311 10.485 -28.213 1.00 73.75 100 PRO A O 1
ATOM 695 N N . PRO A 1 101 ? 6.968 8.670 -28.314 1.00 79.62 101 PRO A N 1
ATOM 696 C CA . PRO A 1 101 ? 6.200 9.023 -27.130 1.00 79.62 101 PRO A CA 1
ATOM 697 C C . PRO A 1 101 ? 7.117 9.163 -25.913 1.00 79.62 101 PRO A C 1
ATOM 699 O O . PRO A 1 101 ? 8.013 8.350 -25.682 1.00 79.62 101 PRO A O 1
ATOM 702 N N . SER A 1 102 ? 6.889 10.216 -25.127 1.00 91.19 102 SER A N 1
ATOM 703 C CA . SER A 1 102 ? 7.662 10.470 -23.912 1.00 91.19 102 SER A CA 1
ATOM 704 C C . SER A 1 102 ? 7.492 9.308 -22.920 1.00 91.19 102 SER A C 1
ATOM 706 O O . SER A 1 102 ? 6.355 8.941 -22.615 1.00 91.19 102 SER A O 1
ATOM 708 N N . PRO A 1 103 ? 8.578 8.761 -22.342 1.00 92.50 103 PRO A N 1
ATOM 709 C CA . PRO A 1 103 ? 8.491 7.640 -21.403 1.00 92.50 103 PRO A CA 1
ATOM 710 C C . PRO A 1 103 ? 7.723 8.012 -20.126 1.00 92.50 103 PRO A C 1
ATOM 712 O O . PRO A 1 103 ? 7.103 7.159 -19.495 1.00 92.50 103 PRO A O 1
ATOM 715 N N . VAL A 1 104 ? 7.707 9.301 -19.767 1.00 95.12 104 VAL A N 1
ATOM 716 C CA . VAL A 1 104 ? 6.888 9.821 -18.666 1.00 95.12 104 VAL A CA 1
ATOM 717 C C . VAL A 1 104 ? 5.402 9.744 -19.009 1.00 95.12 104 VAL A C 1
ATOM 719 O O . VAL A 1 104 ? 4.618 9.336 -18.160 1.00 95.12 104 VAL A O 1
ATOM 722 N N . LEU A 1 105 ? 5.012 10.095 -20.240 1.00 95.44 105 LEU A N 1
ATOM 723 C CA . LEU A 1 105 ? 3.611 10.017 -20.665 1.00 95.44 105 LEU A CA 1
ATOM 724 C C . LEU A 1 105 ? 3.120 8.569 -20.664 1.00 95.44 105 LEU A C 1
ATOM 726 O O . LEU A 1 105 ? 2.076 8.301 -20.085 1.00 95.44 105 LEU A O 1
ATOM 730 N N . ILE A 1 106 ? 3.927 7.631 -21.169 1.00 96.00 106 ILE A N 1
ATOM 731 C CA . ILE A 1 106 ? 3.613 6.194 -21.112 1.00 96.00 106 ILE A CA 1
ATOM 732 C C . ILE A 1 106 ? 3.399 5.737 -19.660 1.00 96.00 106 ILE A C 1
ATOM 734 O O . ILE A 1 106 ? 2.444 5.023 -19.356 1.00 96.00 106 ILE A O 1
ATOM 738 N N . ALA A 1 107 ? 4.276 6.153 -18.740 1.00 96.06 107 ALA A N 1
ATOM 739 C CA . ALA A 1 107 ? 4.149 5.806 -17.327 1.00 96.06 107 ALA A CA 1
ATOM 740 C C . ALA A 1 107 ? 2.882 6.392 -16.684 1.00 96.06 107 ALA A C 1
ATOM 742 O O . ALA A 1 107 ? 2.234 5.715 -15.884 1.00 96.06 107 ALA A O 1
ATOM 743 N N . LEU A 1 108 ? 2.514 7.626 -17.037 1.00 96.44 108 LEU A N 1
ATOM 744 C CA . LEU A 1 108 ? 1.290 8.261 -16.554 1.00 96.44 108 LEU A CA 1
ATOM 745 C C . LEU A 1 108 ? 0.048 7.569 -17.115 1.00 96.44 108 LEU A C 1
ATOM 747 O O . LEU A 1 108 ? -0.803 7.173 -16.327 1.00 96.44 108 LEU A O 1
ATOM 751 N N . GLU A 1 109 ? -0.021 7.339 -18.425 1.00 96.81 109 GLU A N 1
ATOM 752 C CA . GLU A 1 109 ? -1.118 6.616 -19.082 1.00 96.81 109 GLU A CA 1
ATOM 753 C C . GLU A 1 109 ? -1.321 5.225 -18.472 1.00 96.81 109 GLU A C 1
ATOM 755 O O . GLU A 1 109 ? -2.447 4.834 -18.156 1.00 96.81 109 GLU A O 1
ATOM 760 N N . GLN A 1 110 ? -0.229 4.494 -18.219 1.00 97.00 110 GLN A N 1
ATOM 761 C CA . GLN A 1 110 ? -0.305 3.215 -17.521 1.00 97.00 110 GLN A CA 1
ATOM 762 C C . GLN A 1 110 ? -0.856 3.392 -16.102 1.00 97.00 110 GLN A C 1
ATOM 764 O O . GLN A 1 110 ? -1.727 2.625 -15.699 1.00 97.00 110 GLN A O 1
ATOM 769 N N . ALA A 1 111 ? -0.394 4.387 -15.339 1.00 96.56 111 ALA A N 1
ATOM 770 C CA . 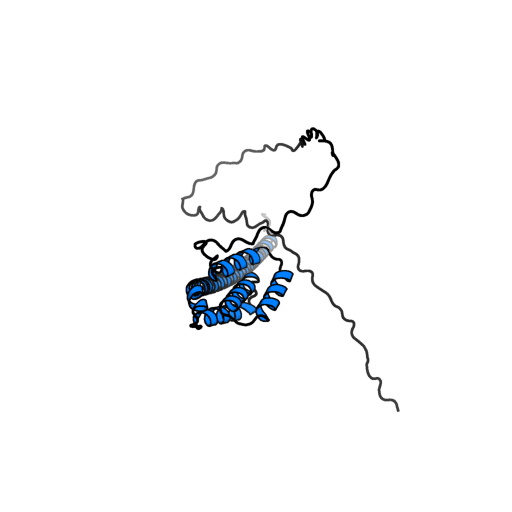ALA A 1 111 ? -0.929 4.655 -14.005 1.00 96.56 111 ALA A CA 1
ATOM 771 C C . ALA A 1 111 ? -2.436 4.958 -14.042 1.00 96.56 111 ALA A C 1
ATOM 773 O O . ALA A 1 111 ? -3.174 4.500 -13.170 1.00 96.56 111 ALA A O 1
ATOM 774 N N . GLU A 1 112 ? -2.914 5.680 -15.057 1.00 96.94 112 GLU A N 1
ATOM 775 C CA . GLU A 1 112 ? -4.341 5.957 -15.226 1.00 96.94 112 GLU A CA 1
ATOM 776 C C . GLU A 1 112 ? -5.130 4.691 -15.549 1.00 96.94 112 GLU A C 1
ATOM 778 O O . GLU A 1 112 ? -6.140 4.418 -14.901 1.00 96.94 112 GLU A O 1
ATOM 783 N N . ARG A 1 113 ? -4.634 3.883 -16.492 1.00 97.25 113 ARG A N 1
ATOM 784 C CA . ARG A 1 113 ? -5.236 2.603 -16.875 1.00 97.25 113 ARG A CA 1
ATOM 785 C C . ARG A 1 113 ? -5.339 1.655 -15.682 1.00 97.25 113 ARG A C 1
ATOM 787 O O . ARG A 1 113 ? -6.392 1.060 -15.460 1.00 97.25 113 ARG A O 1
ATOM 794 N N . LEU A 1 114 ? -4.271 1.542 -14.891 1.00 96.88 114 LEU A N 1
ATOM 795 C CA . LEU A 1 114 ? -4.211 0.669 -13.718 1.00 96.88 114 LEU A CA 1
ATOM 796 C C . LEU A 1 114 ? -5.287 1.011 -12.669 1.00 96.88 114 LEU A C 1
ATOM 798 O O . LEU A 1 114 ? -5.728 0.116 -11.952 1.00 96.88 114 LEU A O 1
ATOM 802 N N . ARG A 1 115 ? -5.769 2.262 -12.599 1.00 95.50 115 ARG A N 1
ATOM 803 C CA . ARG A 1 115 ? -6.854 2.645 -11.675 1.00 95.50 115 ARG A CA 1
ATOM 804 C C . ARG A 1 115 ? -8.208 2.024 -12.026 1.00 95.50 115 ARG A C 1
ATOM 806 O O . ARG A 1 115 ? -9.045 1.893 -11.137 1.00 95.50 115 ARG A O 1
ATOM 813 N N . GLY A 1 116 ? -8.433 1.670 -13.292 1.00 94.56 116 GLY A N 1
ATOM 814 C CA . GLY A 1 116 ? -9.714 1.150 -13.780 1.00 94.56 116 GLY A CA 1
ATOM 815 C C . GLY A 1 116 ? -9.809 -0.374 -13.881 1.00 94.56 116 GLY A C 1
ATOM 816 O O . GLY A 1 116 ? -10.914 -0.893 -14.021 1.00 94.56 116 GLY A O 1
ATOM 817 N N . ILE A 1 117 ? -8.685 -1.097 -13.825 1.00 96.31 117 ILE A N 1
ATOM 818 C CA . ILE A 1 117 ? -8.670 -2.552 -14.044 1.00 96.31 117 ILE A CA 1
ATOM 819 C C . ILE A 1 117 ? -9.024 -3.345 -12.781 1.00 96.31 117 ILE A C 1
ATOM 821 O O . ILE A 1 117 ? -8.806 -2.908 -11.648 1.00 96.31 117 ILE A O 1
ATOM 825 N N . GLY A 1 118 ? -9.565 -4.550 -12.970 1.00 96.19 118 GLY A N 1
ATOM 826 C CA . GLY A 1 118 ? -9.903 -5.448 -11.865 1.00 96.19 118 GLY A CA 1
ATOM 827 C C . GLY A 1 118 ? -8.678 -6.122 -11.231 1.00 96.19 118 GLY A C 1
ATOM 828 O O . GLY A 1 118 ? -7.616 -6.222 -11.836 1.00 96.19 118 GLY A O 1
ATOM 829 N N . ALA A 1 119 ? -8.834 -6.681 -10.024 1.00 94.00 119 ALA A N 1
ATOM 830 C CA . ALA A 1 119 ? -7.735 -7.347 -9.303 1.00 94.00 119 ALA A CA 1
ATOM 831 C C . ALA A 1 119 ? -7.107 -8.532 -10.072 1.00 94.00 119 ALA A C 1
ATOM 833 O O . ALA A 1 119 ? -5.894 -8.727 -10.025 1.00 94.00 119 ALA A O 1
ATOM 834 N N . ALA A 1 120 ? -7.918 -9.316 -10.794 1.00 95.81 120 ALA A N 1
ATOM 835 C CA . ALA A 1 120 ? -7.421 -10.430 -11.605 1.00 95.81 120 ALA A CA 1
ATOM 836 C C . ALA A 1 120 ? -6.574 -9.932 -12.790 1.00 95.81 120 ALA A C 1
ATOM 838 O O . ALA A 1 120 ? -5.466 -10.417 -13.007 1.00 95.81 120 ALA A O 1
ATOM 839 N N . GLU A 1 121 ? -7.054 -8.912 -13.501 1.00 96.50 121 GLU A N 1
ATOM 840 C CA . GLU A 1 121 ? -6.331 -8.277 -14.610 1.00 96.50 121 GLU A CA 1
ATOM 841 C C . GLU A 1 121 ? -5.041 -7.608 -14.133 1.00 96.50 121 GLU A C 1
ATOM 843 O O . GLU A 1 121 ? -4.002 -7.753 -14.770 1.00 96.50 121 GLU A O 1
ATOM 848 N N . LEU A 1 122 ? -5.075 -6.955 -12.968 1.00 97.00 122 LEU A N 1
ATOM 849 C CA . LEU A 1 122 ? -3.893 -6.370 -12.345 1.00 97.00 122 LEU A CA 1
ATOM 850 C C . LEU A 1 122 ? -2.828 -7.432 -12.049 1.00 97.00 122 LEU A C 1
ATOM 852 O O . LEU A 1 122 ? -1.656 -7.227 -12.351 1.00 97.00 122 LEU A O 1
ATOM 856 N N . SER A 1 123 ? -3.224 -8.586 -11.506 1.00 96.25 123 SER A N 1
ATOM 857 C CA . SER A 1 123 ? -2.285 -9.684 -11.242 1.00 96.25 123 SER A CA 1
ATOM 858 C C . SER A 1 123 ? -1.666 -10.258 -12.526 1.00 96.25 123 SER A C 1
ATOM 860 O O . SER A 1 123 ? -0.468 -10.558 -12.561 1.00 96.25 123 SER A O 1
ATOM 862 N N . ALA A 1 124 ? -2.451 -10.347 -13.605 1.00 97.00 124 ALA A N 1
ATOM 863 C CA . ALA A 1 124 ? -1.961 -10.763 -14.915 1.00 97.00 124 ALA A CA 1
ATOM 864 C C . ALA A 1 124 ? -0.972 -9.738 -15.493 1.00 97.00 124 ALA A C 1
ATOM 866 O O . ALA A 1 124 ? 0.084 -10.116 -15.998 1.00 97.00 124 ALA A O 1
ATOM 867 N N . GLU A 1 125 ? -1.265 -8.445 -15.351 1.00 96.75 125 GLU A N 1
ATOM 868 C CA . GLU A 1 125 ? -0.399 -7.355 -15.798 1.00 96.75 125 GLU A CA 1
ATOM 869 C C . GLU A 1 125 ? 0.928 -7.319 -15.030 1.00 96.75 125 GLU A C 1
ATOM 871 O O . GLU A 1 125 ? 1.986 -7.192 -15.643 1.00 96.75 125 GLU A O 1
ATOM 876 N N . ILE A 1 126 ? 0.901 -7.504 -13.706 1.00 97.06 126 ILE A N 1
ATOM 877 C CA . ILE A 1 126 ? 2.112 -7.622 -12.877 1.00 97.06 126 ILE A CA 1
ATOM 878 C C . ILE A 1 126 ? 2.977 -8.789 -13.364 1.00 97.06 126 ILE A C 1
ATOM 880 O O . ILE A 1 126 ? 4.186 -8.635 -13.525 1.00 97.06 126 ILE A O 1
ATOM 884 N N . THR A 1 127 ? 2.363 -9.942 -13.639 1.00 97.56 127 THR A N 1
ATOM 885 C CA . THR A 1 127 ? 3.071 -11.130 -14.142 1.00 97.56 127 THR A CA 1
ATOM 886 C C . THR A 1 127 ? 3.687 -10.865 -15.518 1.00 97.56 127 THR A C 1
ATOM 888 O O . THR A 1 127 ? 4.861 -11.162 -15.739 1.00 97.56 127 THR A O 1
ATOM 891 N N . ARG A 1 128 ? 2.929 -10.237 -16.425 1.00 97.44 128 ARG A N 1
ATOM 892 C CA . ARG A 1 128 ? 3.392 -9.839 -17.761 1.00 97.44 128 ARG A CA 1
ATOM 893 C C . ARG A 1 128 ? 4.585 -8.882 -17.682 1.00 97.44 128 ARG A C 1
ATOM 895 O O . ARG A 1 128 ? 5.598 -9.107 -18.341 1.00 97.44 128 ARG A O 1
ATOM 902 N N . LEU A 1 129 ? 4.485 -7.836 -16.863 1.00 97.00 129 LEU A N 1
ATOM 903 C CA . LEU A 1 129 ? 5.547 -6.844 -16.675 1.00 97.00 129 LEU A CA 1
ATOM 904 C C . LEU A 1 129 ? 6.785 -7.448 -16.002 1.00 97.00 129 LEU A C 1
ATOM 906 O O . LEU A 1 129 ? 7.900 -7.115 -16.384 1.00 97.00 129 LEU A O 1
ATOM 910 N N . ALA A 1 130 ? 6.609 -8.375 -15.058 1.00 96.19 130 ALA A N 1
ATOM 911 C CA . ALA A 1 130 ? 7.717 -9.076 -14.413 1.00 96.19 130 ALA A CA 1
ATOM 912 C C . ALA A 1 130 ? 8.479 -10.018 -15.364 1.00 96.19 130 ALA A C 1
ATOM 914 O O . ALA A 1 130 ? 9.672 -10.231 -15.168 1.00 96.19 130 ALA A O 1
ATOM 915 N N . ALA A 1 131 ? 7.811 -10.568 -16.383 1.00 96.94 131 ALA A N 1
ATOM 916 C CA . ALA A 1 131 ? 8.438 -11.386 -17.424 1.00 96.94 131 ALA A CA 1
ATOM 917 C C . ALA A 1 131 ? 9.113 -10.554 -18.533 1.00 96.94 131 ALA A C 1
ATOM 919 O O . ALA A 1 131 ? 9.866 -11.088 -19.346 1.00 96.94 131 ALA A O 1
ATOM 920 N N . THR A 1 132 ? 8.833 -9.251 -18.589 1.00 95.88 132 THR A N 1
ATOM 921 C CA . THR A 1 132 ? 9.397 -8.333 -19.585 1.00 95.88 132 THR A CA 1
ATOM 922 C C . THR A 1 132 ? 10.830 -7.944 -19.175 1.00 95.88 132 THR A C 1
ATOM 924 O O . THR A 1 132 ? 11.105 -7.838 -17.977 1.00 95.88 132 THR A O 1
ATOM 927 N N . PRO A 1 133 ? 11.772 -7.711 -20.115 1.00 95.69 133 PRO A N 1
ATOM 928 C CA . PRO A 1 133 ? 13.124 -7.265 -19.778 1.00 95.69 133 PRO A CA 1
ATOM 929 C C . PRO A 1 133 ? 13.119 -6.021 -18.885 1.00 95.69 133 PRO A C 1
ATOM 931 O O . PRO A 1 133 ? 12.347 -5.080 -19.097 1.00 95.69 133 PRO A O 1
ATOM 934 N N . ALA A 1 134 ? 14.026 -6.011 -17.908 1.00 94.00 134 ALA A N 1
ATOM 935 C CA . ALA A 1 134 ? 14.105 -5.007 -16.853 1.00 94.00 134 ALA A CA 1
ATOM 936 C C . ALA A 1 134 ? 14.721 -3.676 -17.333 1.00 94.00 134 ALA A C 1
ATOM 938 O O . ALA A 1 134 ? 15.760 -3.246 -16.834 1.00 94.00 134 ALA A O 1
ATOM 939 N N . THR A 1 135 ? 14.075 -3.013 -18.293 1.00 96.56 135 THR A N 1
ATOM 940 C CA . THR A 1 135 ? 14.396 -1.635 -18.694 1.00 96.56 135 THR A CA 1
ATOM 941 C C . THR A 1 135 ? 13.927 -0.636 -17.625 1.00 96.56 135 THR A C 1
ATOM 943 O O . THR A 1 135 ? 13.017 -0.960 -16.855 1.00 96.56 135 THR A O 1
ATOM 946 N N . PRO A 1 136 ? 14.493 0.586 -17.556 1.00 97.12 136 PRO A N 1
ATOM 947 C CA . PRO A 1 136 ? 14.066 1.601 -16.588 1.00 97.12 136 PRO A CA 1
ATOM 948 C C . PRO A 1 136 ? 12.564 1.897 -16.653 1.00 97.12 136 PRO A C 1
ATOM 950 O O . PRO A 1 136 ? 11.907 2.006 -15.617 1.00 97.12 136 PRO A O 1
ATOM 953 N N . LEU A 1 137 ? 12.002 1.966 -17.864 1.00 96.94 137 LEU A N 1
ATOM 954 C CA . LEU A 1 137 ? 10.567 2.137 -18.052 1.00 96.94 137 LEU A CA 1
ATOM 955 C C . LEU A 1 137 ? 9.787 0.928 -17.524 1.00 96.94 137 LEU A C 1
ATOM 957 O O . LEU A 1 137 ? 8.887 1.109 -16.713 1.00 96.94 137 LEU A O 1
ATOM 961 N N . ASN A 1 138 ? 10.149 -0.305 -17.890 1.00 97.88 138 ASN A N 1
ATOM 962 C CA . ASN A 1 138 ? 9.420 -1.495 -17.430 1.00 97.88 138 ASN A CA 1
ATOM 963 C C . ASN A 1 138 ? 9.487 -1.681 -15.908 1.00 97.88 138 ASN A C 1
ATOM 965 O O . ASN A 1 138 ? 8.489 -2.060 -15.297 1.00 97.88 138 ASN A O 1
ATOM 969 N N . GLN A 1 139 ? 10.624 -1.366 -15.280 1.00 97.56 139 GLN A N 1
ATOM 970 C CA . GLN A 1 139 ? 10.763 -1.365 -13.821 1.00 97.56 139 GLN A CA 1
ATOM 971 C C . GLN A 1 139 ? 9.817 -0.348 -13.167 1.00 97.56 139 GLN A C 1
ATOM 973 O O . GLN A 1 139 ? 9.166 -0.664 -12.170 1.00 97.56 139 GLN A O 1
ATOM 978 N N . LEU A 1 140 ? 9.694 0.848 -13.752 1.00 98.00 140 LEU A N 1
ATOM 979 C CA . LEU A 1 140 ? 8.765 1.877 -13.294 1.00 98.00 140 LEU A CA 1
ATOM 980 C C . LEU A 1 140 ? 7.298 1.451 -13.474 1.00 98.00 140 LEU A C 1
ATOM 982 O O . LEU A 1 140 ? 6.504 1.600 -12.547 1.00 98.00 140 LEU A O 1
ATOM 986 N N . LEU A 1 141 ? 6.937 0.880 -14.629 1.00 97.81 141 LEU A N 1
ATOM 987 C CA . LEU A 1 141 ? 5.584 0.379 -14.901 1.00 97.81 141 LEU A CA 1
ATOM 988 C C . LEU A 1 141 ? 5.205 -0.767 -13.953 1.00 97.81 141 LEU A C 1
ATOM 990 O O . LEU A 1 141 ? 4.093 -0.789 -13.425 1.00 97.81 141 LEU A O 1
ATOM 994 N N . LEU A 1 142 ? 6.134 -1.691 -13.686 1.00 98.06 142 LEU A N 1
ATOM 995 C CA . LEU A 1 142 ? 5.939 -2.762 -12.710 1.00 98.06 142 LEU A CA 1
ATOM 996 C C . LEU A 1 142 ? 5.749 -2.197 -11.298 1.00 98.06 142 LEU A C 1
ATOM 998 O O . LEU A 1 142 ? 4.845 -2.630 -10.586 1.00 98.06 142 LEU A O 1
ATOM 1002 N N . ALA A 1 143 ? 6.549 -1.203 -10.901 1.00 97.44 143 ALA A N 1
ATOM 1003 C CA . ALA A 1 143 ? 6.388 -0.537 -9.612 1.00 97.44 143 ALA A CA 1
ATOM 1004 C C . ALA A 1 143 ? 5.010 0.139 -9.485 1.00 97.44 143 ALA A C 1
ATOM 1006 O O . ALA A 1 143 ? 4.370 0.019 -8.443 1.00 97.44 143 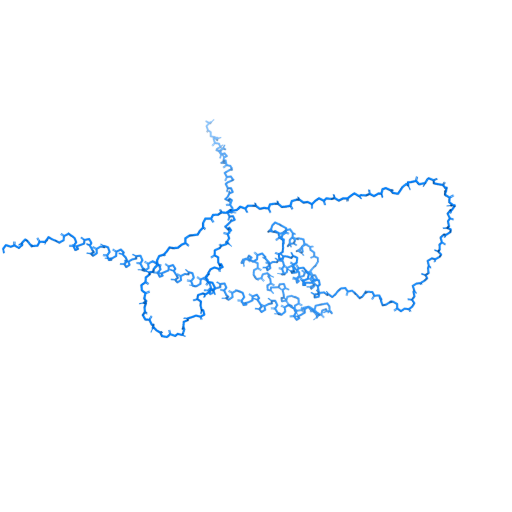ALA A O 1
ATOM 1007 N N . LEU A 1 144 ? 4.517 0.794 -10.543 1.00 97.38 144 LEU A N 1
ATOM 1008 C CA . LEU A 1 144 ? 3.169 1.376 -10.578 1.00 97.38 144 LEU A CA 1
ATOM 1009 C C . LEU A 1 144 ? 2.073 0.307 -10.441 1.00 97.38 144 LEU A C 1
ATOM 1011 O O . LEU A 1 144 ? 1.132 0.499 -9.671 1.00 97.38 144 LEU A O 1
ATOM 1015 N N . ALA A 1 145 ? 2.211 -0.833 -11.124 1.00 97.44 145 ALA A N 1
ATOM 1016 C CA . ALA A 1 145 ? 1.264 -1.944 -11.023 1.00 97.44 145 ALA A CA 1
ATOM 1017 C C . ALA A 1 145 ? 1.233 -2.560 -9.612 1.00 97.44 145 ALA A C 1
ATOM 1019 O O . ALA A 1 145 ? 0.158 -2.778 -9.056 1.00 97.44 145 ALA A O 1
ATOM 1020 N N . LEU A 1 146 ? 2.398 -2.772 -8.991 1.00 96.31 146 LEU A N 1
ATOM 1021 C CA . LEU A 1 146 ? 2.491 -3.266 -7.612 1.00 96.31 146 LEU A CA 1
ATOM 1022 C C . LEU A 1 146 ? 1.880 -2.275 -6.611 1.00 96.31 146 LEU A C 1
ATOM 1024 O O . LEU A 1 146 ? 1.106 -2.676 -5.741 1.00 96.31 146 LEU A O 1
ATOM 1028 N N . LYS A 1 147 ? 2.157 -0.973 -6.773 1.00 95.12 147 LYS A N 1
ATOM 1029 C CA . LYS A 1 147 ? 1.533 0.076 -5.957 1.00 95.12 147 LYS A CA 1
ATOM 1030 C C . LYS A 1 147 ? 0.013 0.078 -6.093 1.00 95.12 147 LYS A C 1
ATOM 1032 O O . LYS A 1 147 ? -0.661 0.284 -5.100 1.00 95.12 147 LYS A O 1
ATOM 1037 N N . GLN A 1 148 ? -0.556 -0.191 -7.267 1.00 95.00 148 GLN A N 1
ATOM 1038 C CA . GLN A 1 148 ? -2.015 -0.222 -7.420 1.00 95.00 148 GLN A CA 1
ATOM 1039 C C . GLN A 1 148 ? -2.682 -1.329 -6.580 1.00 95.00 148 GLN A C 1
ATOM 1041 O O . GLN A 1 148 ? -3.787 -1.138 -6.076 1.00 95.00 148 GLN A O 1
ATOM 1046 N N . GLY A 1 149 ? -2.019 -2.478 -6.411 1.00 88.75 149 GLY A N 1
ATOM 1047 C CA . GLY A 1 149 ? -2.550 -3.610 -5.643 1.00 88.75 149 GLY A CA 1
ATOM 1048 C C . GLY A 1 149 ? -2.452 -3.448 -4.124 1.00 88.75 149 GLY A C 1
ATOM 1049 O O . GLY A 1 149 ? -3.134 -4.180 -3.403 1.00 88.75 149 GLY A O 1
ATOM 1050 N N . GLN A 1 150 ? -1.611 -2.516 -3.657 1.00 83.31 150 GLN A N 1
ATOM 1051 C CA . GLN A 1 150 ? -1.368 -2.186 -2.246 1.00 83.31 150 GLN A CA 1
ATOM 1052 C C . GLN A 1 150 ? -1.264 -3.420 -1.335 1.00 83.31 150 GLN A C 1
ATOM 1054 O O . GLN A 1 150 ? -1.896 -3.501 -0.283 1.00 83.31 150 GLN A O 1
ATOM 1059 N N . GLN A 1 151 ? -0.496 -4.428 -1.759 1.00 88.31 151 GLN A N 1
ATOM 1060 C CA . GLN A 1 151 ? -0.193 -5.571 -0.903 1.00 88.31 151 GLN A CA 1
ATOM 1061 C C . GLN A 1 151 ? 1.025 -5.236 -0.035 1.00 88.31 151 GLN A C 1
ATOM 1063 O O . GLN A 1 151 ? 2.065 -4.852 -0.576 1.00 88.31 151 GLN A O 1
ATOM 1068 N N . PRO A 1 152 ? 0.960 -5.424 1.296 1.00 84.19 152 PRO A N 1
ATOM 1069 C CA . PRO A 1 152 ? 2.064 -5.059 2.187 1.00 84.19 152 PRO A CA 1
ATOM 1070 C C . PRO A 1 152 ? 3.350 -5.838 1.869 1.00 84.19 152 PRO A C 1
ATOM 1072 O O . PRO A 1 152 ? 4.450 -5.304 1.996 1.00 84.19 152 PRO A O 1
ATOM 1075 N N . ALA A 1 153 ? 3.220 -7.073 1.369 1.00 90.12 153 ALA A N 1
ATOM 1076 C CA . ALA A 1 153 ? 4.346 -7.904 0.943 1.00 90.12 153 ALA A CA 1
ATOM 1077 C C . ALA A 1 153 ? 5.140 -7.313 -0.243 1.00 90.12 153 ALA A C 1
ATOM 1079 O O . ALA A 1 153 ? 6.326 -7.605 -0.387 1.00 90.12 153 ALA A O 1
ATOM 1080 N N . ASP A 1 154 ? 4.520 -6.461 -1.065 1.00 91.19 154 ASP A N 1
ATOM 1081 C CA . ASP A 1 154 ? 5.144 -5.871 -2.255 1.00 91.19 154 ASP A CA 1
ATOM 1082 C C . ASP A 1 154 ? 5.809 -4.510 -1.980 1.00 91.19 154 ASP A C 1
ATOM 1084 O O . ASP A 1 154 ? 6.559 -4.008 -2.820 1.00 91.19 154 ASP A O 1
ATOM 1088 N N . SER A 1 155 ? 5.607 -3.921 -0.795 1.00 91.56 155 SER A N 1
ATOM 1089 C CA . SER A 1 155 ? 6.191 -2.626 -0.404 1.00 91.56 155 SER A CA 1
ATOM 1090 C C . SER A 1 155 ? 7.722 -2.542 -0.594 1.00 91.56 155 SER A C 1
ATOM 1092 O O . SER A 1 155 ? 8.182 -1.607 -1.261 1.00 91.56 155 SER A O 1
ATOM 1094 N N . PRO A 1 156 ? 8.546 -3.505 -0.119 1.00 94.44 156 PRO A N 1
ATOM 1095 C CA . PRO A 1 156 ? 9.995 -3.451 -0.347 1.00 94.44 156 PRO A CA 1
ATOM 1096 C C . PRO A 1 156 ? 10.368 -3.654 -1.824 1.00 94.44 156 PRO A C 1
ATOM 1098 O O . PRO A 1 156 ? 11.352 -3.090 -2.314 1.00 94.44 156 PRO A O 1
ATOM 1101 N N . ARG A 1 157 ? 9.565 -4.423 -2.568 1.00 95.88 157 ARG A N 1
ATOM 1102 C CA . ARG A 1 157 ? 9.776 -4.665 -4.000 1.00 95.88 157 ARG A CA 1
ATOM 1103 C C . ARG A 1 157 ? 9.557 -3.396 -4.824 1.00 95.88 157 ARG A C 1
ATOM 1105 O O . ARG A 1 157 ? 10.326 -3.109 -5.735 1.00 95.88 157 ARG A O 1
ATOM 1112 N N . VAL A 1 158 ? 8.552 -2.597 -4.477 1.00 97.06 158 VAL A N 1
ATOM 1113 C CA . VAL A 1 158 ? 8.323 -1.283 -5.097 1.00 97.06 158 VAL A CA 1
ATOM 1114 C C . VAL A 1 158 ? 9.529 -0.368 -4.878 1.00 97.06 158 VAL A C 1
ATOM 1116 O O . VAL A 1 158 ? 10.022 0.240 -5.827 1.00 97.06 158 VAL A O 1
ATOM 1119 N N . GLN A 1 159 ? 10.031 -0.284 -3.643 1.00 96.38 159 GLN A N 1
ATOM 1120 C CA . GLN A 1 159 ? 11.165 0.586 -3.318 1.00 96.38 159 GLN A CA 1
ATOM 1121 C C . GLN A 1 159 ? 12.432 0.185 -4.073 1.00 96.38 159 GLN A C 1
ATOM 1123 O O . GLN A 1 159 ? 13.108 1.048 -4.629 1.00 96.38 159 GLN A O 1
ATOM 1128 N N . THR A 1 160 ? 12.730 -1.113 -4.130 1.00 97.62 160 THR A N 1
ATOM 1129 C CA . THR A 1 160 ? 13.903 -1.634 -4.848 1.00 97.62 160 THR A CA 1
ATOM 1130 C C . THR A 1 160 ? 13.827 -1.363 -6.351 1.00 97.62 160 THR A C 1
ATOM 1132 O O . THR A 1 160 ? 14.812 -0.901 -6.923 1.00 97.62 160 THR A O 1
ATOM 1135 N N . LEU A 1 161 ? 12.662 -1.543 -6.985 1.00 97.69 161 LEU A N 1
ATOM 1136 C CA . LEU A 1 161 ? 12.468 -1.204 -8.401 1.00 97.69 161 LEU A CA 1
ATOM 1137 C C . LEU A 1 161 ? 12.674 0.292 -8.672 1.00 97.69 161 LEU A C 1
ATOM 1139 O O . LEU A 1 161 ? 13.394 0.661 -9.595 1.00 97.69 161 LEU A O 1
ATOM 1143 N N . LEU A 1 162 ? 12.085 1.169 -7.854 1.00 97.94 162 LEU A N 1
ATOM 1144 C CA . LEU A 1 162 ? 12.232 2.615 -8.038 1.00 97.94 162 LEU A CA 1
ATOM 1145 C C . LEU A 1 162 ? 13.674 3.084 -7.791 1.00 97.94 162 LEU A C 1
ATOM 1147 O O . LEU A 1 162 ? 14.171 3.941 -8.518 1.00 97.94 162 LEU A O 1
ATOM 1151 N N . GLN A 1 163 ? 14.370 2.508 -6.807 1.00 97.75 163 GLN A N 1
ATOM 1152 C CA . GLN A 1 163 ? 15.788 2.792 -6.568 1.00 97.75 163 GLN A CA 1
ATOM 1153 C C . GLN A 1 163 ? 16.674 2.314 -7.726 1.00 97.75 163 GLN A C 1
ATOM 1155 O O . GLN A 1 163 ? 17.590 3.037 -8.113 1.00 97.75 163 GLN A O 1
ATOM 1160 N N . ALA A 1 164 ? 16.375 1.161 -8.332 1.00 97.38 164 ALA A N 1
ATOM 1161 C CA . ALA A 1 164 ? 17.092 0.672 -9.510 1.00 97.38 164 ALA A CA 1
ATOM 1162 C C . ALA A 1 164 ? 16.964 1.632 -10.708 1.00 97.38 164 ALA A C 1
ATOM 1164 O O . ALA A 1 164 ? 17.959 1.919 -11.376 1.00 97.38 164 ALA A O 1
ATOM 1165 N N . VAL A 1 165 ? 15.778 2.216 -10.929 1.00 97.56 165 VAL A N 1
ATOM 1166 C CA . VAL A 1 165 ? 15.573 3.259 -11.954 1.00 97.56 165 VAL A CA 1
ATOM 1167 C C . VAL A 1 165 ? 16.416 4.504 -11.663 1.00 97.56 165 VAL A C 1
ATOM 1169 O O . VAL A 1 165 ? 16.984 5.094 -12.581 1.00 97.56 165 VAL A O 1
ATOM 1172 N N . LEU A 1 166 ? 16.534 4.907 -10.394 1.00 97.81 166 LEU A N 1
ATOM 1173 C CA . LEU A 1 166 ? 17.353 6.059 -10.004 1.00 97.81 166 LEU A CA 1
ATOM 1174 C C . LEU A 1 166 ? 18.856 5.812 -10.147 1.00 97.81 166 LEU A C 1
ATOM 1176 O O . LEU A 1 166 ? 19.575 6.746 -10.503 1.00 97.81 166 LEU A O 1
ATOM 1180 N N . ALA A 1 167 ? 19.308 4.585 -9.889 1.00 97.31 167 ALA A N 1
ATOM 1181 C CA . ALA A 1 167 ? 20.705 4.177 -10.009 1.00 97.31 167 ALA A CA 1
ATOM 1182 C C . ALA A 1 167 ? 21.161 3.987 -11.468 1.00 97.31 167 ALA A C 1
ATOM 1184 O O . ALA A 1 167 ? 22.356 3.940 -11.736 1.00 97.31 167 ALA A O 1
ATOM 1185 N N . ASN A 1 168 ? 20.233 3.874 -12.421 1.00 96.12 168 ASN A N 1
ATOM 1186 C CA . ASN A 1 168 ? 20.552 3.677 -13.832 1.00 96.12 168 ASN A CA 1
ATOM 1187 C C . ASN A 1 168 ? 20.930 5.008 -14.520 1.00 96.12 168 ASN A C 1
ATOM 1189 O O . ASN A 1 168 ? 20.189 5.991 -14.429 1.00 96.12 168 ASN A O 1
ATOM 1193 N N . ASP A 1 169 ? 22.066 5.044 -15.230 1.00 95.38 169 ASP A N 1
ATOM 1194 C CA . ASP A 1 169 ? 22.630 6.243 -15.888 1.00 95.38 169 ASP A CA 1
ATOM 1195 C C . ASP A 1 169 ? 22.271 6.427 -17.373 1.00 95.38 169 ASP A C 1
ATOM 1197 O O . ASP A 1 169 ? 22.671 7.411 -18.016 1.00 95.38 169 ASP A O 1
ATOM 1201 N N . SER A 1 170 ? 21.460 5.524 -17.926 1.00 95.56 170 SER A N 1
ATOM 1202 C CA . SER A 1 170 ? 20.957 5.639 -19.298 1.00 95.56 170 SER A CA 1
ATOM 1203 C C . SER A 1 170 ? 20.181 6.946 -19.537 1.00 95.56 170 SER A C 1
ATOM 1205 O O . SER A 1 170 ? 19.635 7.568 -18.621 1.00 95.56 170 SER A O 1
ATOM 1207 N N . VAL A 1 171 ? 20.128 7.381 -20.802 1.00 92.88 171 VAL A N 1
ATOM 1208 C CA . VAL A 1 171 ? 19.368 8.577 -21.218 1.00 92.88 171 VAL A CA 1
ATOM 1209 C C . VAL A 1 171 ? 17.884 8.430 -20.867 1.00 92.88 171 VAL A C 1
ATOM 1211 O O . VAL A 1 171 ? 17.272 9.370 -20.365 1.00 92.88 171 VAL A O 1
ATOM 1214 N N . GLU A 1 172 ? 17.333 7.232 -21.068 1.00 91.75 172 GLU A N 1
ATOM 1215 C CA . GLU A 1 172 ? 15.953 6.895 -20.717 1.00 91.75 172 GLU A CA 1
ATOM 1216 C C . GLU A 1 172 ? 15.707 7.030 -19.207 1.00 91.75 172 GLU A C 1
ATOM 1218 O O . GLU A 1 172 ? 14.782 7.730 -18.790 1.00 91.75 172 GLU A O 1
ATOM 1223 N N . ALA A 1 173 ? 16.578 6.441 -18.377 1.00 95.12 173 ALA A N 1
ATOM 1224 C CA . ALA A 1 173 ? 16.467 6.540 -16.924 1.00 95.12 173 ALA A CA 1
ATOM 1225 C C . ALA A 1 173 ? 16.525 7.997 -16.451 1.00 95.12 173 ALA A C 1
ATOM 1227 O O . ALA A 1 173 ? 15.711 8.402 -15.621 1.00 95.12 173 ALA A O 1
ATOM 1228 N N . ARG A 1 174 ? 17.419 8.819 -17.023 1.00 95.62 174 ARG A N 1
ATOM 1229 C CA . ARG A 1 174 ? 17.518 10.254 -16.708 1.00 95.62 174 ARG A CA 1
ATOM 1230 C C . ARG A 1 174 ? 16.195 10.999 -16.898 1.00 95.62 174 ARG A C 1
ATOM 1232 O O . ARG A 1 174 ? 15.853 11.803 -16.032 1.00 95.62 174 ARG A O 1
ATOM 1239 N N . GLY A 1 175 ? 15.439 10.695 -17.954 1.00 93.56 175 GLY A N 1
ATOM 1240 C CA . GLY A 1 175 ? 14.107 11.270 -18.187 1.00 93.56 175 GLY A CA 1
ATOM 1241 C C . GLY A 1 175 ? 13.056 10.853 -17.148 1.00 93.56 175 GLY A C 1
ATOM 1242 O O . GLY A 1 175 ? 12.137 11.613 -16.859 1.00 93.56 175 GLY A O 1
ATOM 1243 N N . LEU A 1 176 ? 13.215 9.678 -16.534 1.00 96.38 176 LEU A N 1
ATOM 1244 C CA . LEU A 1 176 ? 12.282 9.117 -15.550 1.00 96.38 176 LEU A CA 1
ATOM 1245 C C . LEU A 1 176 ? 12.638 9.441 -14.088 1.00 96.38 176 LEU A C 1
ATOM 1247 O O . LEU A 1 176 ? 11.797 9.278 -13.201 1.00 96.38 176 LEU A O 1
ATOM 1251 N N . ARG A 1 177 ? 13.857 9.924 -13.805 1.00 97.06 177 ARG A N 1
ATOM 1252 C CA . ARG A 1 177 ? 14.357 10.134 -12.429 1.00 97.06 177 ARG A CA 1
ATOM 1253 C C . ARG A 1 177 ? 13.460 11.022 -11.574 1.00 97.06 177 ARG A C 1
ATOM 1255 O O . ARG A 1 177 ? 13.247 10.714 -10.402 1.00 97.06 177 ARG A O 1
ATOM 1262 N N . ALA A 1 178 ? 12.948 12.119 -12.130 1.00 96.50 178 ALA A N 1
ATOM 1263 C CA . ALA A 1 178 ? 12.087 13.036 -11.384 1.00 96.50 178 ALA A CA 1
ATOM 1264 C C . ALA A 1 178 ? 10.797 12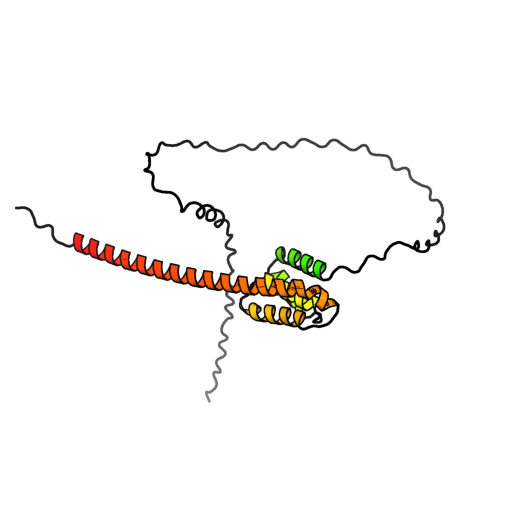.339 -10.918 1.00 96.50 178 ALA A C 1
ATOM 1266 O O . ALA A 1 178 ? 10.427 12.435 -9.747 1.00 96.50 178 ALA A O 1
ATOM 1267 N N . LEU A 1 179 ? 10.174 11.561 -11.807 1.00 97.00 179 LEU A N 1
ATOM 1268 C CA . LEU A 1 179 ? 8.977 10.786 -11.500 1.00 97.00 179 LEU A CA 1
ATOM 1269 C C . LEU A 1 179 ? 9.270 9.677 -10.478 1.00 97.00 179 LEU A C 1
ATOM 1271 O O . LEU A 1 179 ? 8.542 9.539 -9.498 1.00 97.00 179 LEU A O 1
ATOM 1275 N N . ALA A 1 180 ? 10.365 8.932 -10.644 1.00 97.81 180 ALA A N 1
ATOM 1276 C CA . ALA A 1 180 ? 10.750 7.877 -9.704 1.00 97.81 180 ALA A CA 1
ATOM 1277 C C . ALA A 1 180 ? 11.018 8.417 -8.282 1.00 97.81 180 ALA A C 1
ATOM 1279 O O . ALA A 1 180 ? 10.574 7.812 -7.304 1.00 97.81 180 ALA A O 1
ATOM 1280 N N . ARG A 1 181 ? 11.666 9.587 -8.146 1.00 98.00 181 ARG A N 1
ATOM 1281 C CA . ARG A 1 181 ? 11.856 10.260 -6.843 1.00 98.00 181 ARG A CA 1
ATOM 1282 C C . ARG A 1 181 ? 10.529 10.660 -6.206 1.00 98.00 181 ARG A C 1
ATOM 1284 O O . ARG A 1 181 ? 10.325 10.395 -5.024 1.00 98.00 181 ARG A O 1
ATOM 1291 N N . LEU A 1 182 ? 9.625 11.263 -6.981 1.00 98.12 182 LEU A N 1
ATOM 1292 C CA . LEU A 1 182 ? 8.296 11.637 -6.495 1.00 98.12 182 LEU A CA 1
ATOM 1293 C C . LEU A 1 182 ? 7.527 10.410 -5.982 1.00 98.12 182 LEU A C 1
ATOM 1295 O O . LEU A 1 182 ? 6.950 10.445 -4.896 1.00 98.12 182 LEU A O 1
ATOM 1299 N N . LEU A 1 183 ? 7.561 9.306 -6.733 1.00 96.62 183 LEU A N 1
ATOM 1300 C CA . LEU A 1 183 ? 6.873 8.069 -6.367 1.00 96.62 183 LEU A CA 1
ATOM 1301 C C . LEU A 1 183 ? 7.439 7.418 -5.103 1.00 96.62 183 LEU A C 1
ATOM 1303 O O . LEU A 1 183 ? 6.653 6.858 -4.338 1.00 96.62 183 LEU A O 1
ATOM 1307 N N . LEU A 1 184 ? 8.754 7.502 -4.869 1.00 97.38 184 LEU A N 1
ATOM 1308 C CA . LEU A 1 184 ? 9.387 7.035 -3.629 1.00 97.38 184 LEU A CA 1
ATOM 1309 C C . LEU A 1 184 ? 8.922 7.843 -2.418 1.00 97.38 184 LEU A C 1
ATOM 1311 O O . LEU A 1 184 ? 8.545 7.257 -1.405 1.00 97.38 184 LEU A O 1
ATOM 1315 N N . VAL A 1 185 ? 8.904 9.175 -2.531 1.00 97.62 185 VAL A N 1
ATOM 1316 C CA . VAL A 1 185 ? 8.422 10.054 -1.455 1.00 97.62 185 VAL A CA 1
ATOM 1317 C C . VAL A 1 185 ? 6.955 9.761 -1.148 1.00 97.62 185 VAL A C 1
ATOM 1319 O O . VAL A 1 185 ? 6.597 9.577 0.013 1.00 97.62 185 VAL A O 1
ATOM 1322 N N . GLN A 1 186 ? 6.118 9.645 -2.181 1.00 95.62 186 GLN A N 1
ATOM 1323 C CA . GLN A 1 186 ? 4.706 9.305 -2.019 1.00 95.62 186 GLN A CA 1
ATOM 1324 C C . GLN A 1 186 ? 4.522 7.932 -1.354 1.00 95.62 186 GLN A C 1
ATOM 1326 O O . GLN A 1 186 ? 3.679 7.784 -0.473 1.00 95.62 186 GLN A O 1
ATOM 1331 N N . HIS A 1 187 ? 5.312 6.929 -1.751 1.00 95.12 187 HIS A N 1
ATOM 1332 C CA . HIS A 1 187 ? 5.243 5.588 -1.165 1.00 95.12 187 HIS A CA 1
ATOM 1333 C C . HIS A 1 187 ? 5.599 5.608 0.324 1.00 95.12 187 HIS A C 1
ATOM 1335 O O . HIS A 1 187 ? 4.867 5.063 1.142 1.00 95.12 187 HIS A O 1
ATOM 1341 N N . ALA A 1 188 ? 6.671 6.307 0.702 1.00 94.62 188 ALA A N 1
ATOM 1342 C CA . ALA A 1 188 ? 7.063 6.452 2.104 1.00 94.62 188 ALA A CA 1
ATOM 1343 C C . ALA A 1 188 ? 6.002 7.192 2.940 1.00 94.62 188 ALA A C 1
ATOM 1345 O O . ALA A 1 188 ? 5.716 6.801 4.072 1.00 94.62 188 ALA A O 1
ATOM 1346 N N . GLN A 1 189 ? 5.387 8.240 2.381 1.00 95.56 189 GLN A N 1
ATOM 1347 C CA . GLN A 1 189 ? 4.279 8.948 3.029 1.00 95.56 189 GLN A CA 1
ATOM 1348 C C . GLN A 1 189 ? 3.085 8.026 3.262 1.00 95.56 189 GLN A C 1
ATOM 1350 O O . GLN A 1 189 ? 2.506 8.043 4.345 1.00 95.56 189 GLN A O 1
ATOM 1355 N N . GLN A 1 190 ? 2.746 7.198 2.276 1.00 94.06 190 GLN A N 1
ATOM 1356 C CA . GLN A 1 190 ? 1.652 6.250 2.395 1.00 94.06 190 GLN A CA 1
ATOM 1357 C C . GLN A 1 190 ? 1.894 5.238 3.524 1.00 94.06 190 GLN A C 1
ATOM 1359 O O . GLN A 1 190 ? 1.015 5.055 4.360 1.00 94.06 190 GLN A O 1
ATOM 1364 N N . GLN A 1 191 ? 3.090 4.647 3.604 1.00 93.12 191 GLN A N 1
ATOM 1365 C CA . GLN A 1 191 ? 3.429 3.703 4.679 1.00 93.12 191 GLN A CA 1
ATOM 1366 C C . GLN A 1 191 ? 3.301 4.353 6.066 1.00 93.12 191 GLN A C 1
ATOM 1368 O O . GLN A 1 191 ? 2.700 3.788 6.974 1.00 93.12 191 GLN A O 1
ATOM 1373 N N . ARG A 1 192 ? 3.768 5.600 6.217 1.00 95.25 192 ARG A N 1
ATOM 1374 C CA . ARG A 1 192 ? 3.623 6.347 7.475 1.00 95.25 192 ARG A CA 1
ATOM 1375 C C . ARG A 1 192 ? 2.157 6.578 7.859 1.00 95.25 192 ARG A C 1
ATOM 1377 O O . ARG A 1 192 ? 1.831 6.544 9.044 1.00 95.25 192 ARG A O 1
ATOM 1384 N N . LEU A 1 193 ? 1.287 6.845 6.884 1.00 95.56 193 LEU A N 1
ATOM 1385 C CA . LEU A 1 193 ? -0.147 7.018 7.126 1.00 95.56 193 LEU A CA 1
ATOM 1386 C C . LEU A 1 193 ? -0.810 5.696 7.527 1.00 95.56 193 LEU A C 1
ATOM 1388 O O . LEU A 1 193 ? -1.604 5.681 8.464 1.00 95.56 193 LEU A O 1
ATOM 1392 N N . GLU A 1 194 ? -0.453 4.590 6.876 1.00 93.56 194 GLU A N 1
ATOM 1393 C CA . GLU A 1 194 ? -0.932 3.246 7.229 1.00 93.56 194 GLU A CA 1
ATOM 1394 C C . GLU A 1 194 ? -0.552 2.884 8.672 1.00 93.56 194 GLU A C 1
ATOM 1396 O O . GLU A 1 194 ? -1.422 2.528 9.467 1.00 93.56 194 GLU A O 1
ATOM 1401 N N . GLU A 1 195 ? 0.704 3.110 9.069 1.00 95.50 195 GLU A N 1
ATOM 1402 C CA . GLU A 1 195 ? 1.155 2.902 10.451 1.00 95.50 195 GLU A CA 1
ATOM 1403 C C . GLU A 1 195 ? 0.376 3.755 11.469 1.00 95.50 195 GLU A C 1
ATOM 1405 O O . GLU A 1 195 ? 0.071 3.307 12.577 1.00 95.50 195 GLU A O 1
ATOM 1410 N N . GLN A 1 196 ? 0.057 5.008 11.129 1.00 97.75 196 GLN A N 1
ATOM 1411 C CA . GLN A 1 196 ? -0.732 5.884 12.000 1.00 97.75 196 GLN A CA 1
ATOM 1412 C C . GLN A 1 196 ? -2.168 5.380 12.157 1.00 97.75 196 GLN A C 1
ATOM 1414 O O . GLN A 1 196 ? -2.687 5.376 13.276 1.00 97.75 196 GLN A O 1
ATOM 1419 N N . LEU A 1 197 ? -2.790 4.925 11.068 1.00 97.38 197 LEU A N 1
ATOM 1420 C CA . LEU A 1 197 ? -4.128 4.336 11.094 1.00 97.38 197 LEU A CA 1
ATOM 1421 C C . LEU A 1 197 ? -4.163 3.064 11.945 1.00 97.38 197 LEU A C 1
ATOM 1423 O O . LEU A 1 197 ? -5.084 2.882 12.741 1.00 97.38 197 LEU A O 1
ATOM 1427 N N . GLU A 1 198 ? -3.143 2.212 11.844 1.00 96.94 198 GLU A N 1
ATOM 1428 C CA . GLU A 1 198 ? -3.034 1.008 12.670 1.00 96.94 198 GLU A CA 1
ATOM 1429 C C . GLU A 1 198 ? -2.918 1.338 14.162 1.00 96.94 198 GLU A C 1
ATOM 1431 O O . GLU A 1 198 ? -3.623 0.744 14.984 1.00 96.94 198 GLU A O 1
ATOM 1436 N N . ARG A 1 199 ? -2.092 2.329 14.525 1.00 98.31 199 ARG A N 1
ATOM 1437 C CA . ARG A 1 199 ? -1.963 2.798 15.917 1.00 98.31 199 ARG A CA 1
ATOM 1438 C C . ARG A 1 199 ? -3.281 3.358 16.448 1.00 98.31 199 ARG A C 1
ATOM 1440 O O . ARG A 1 199 ? -3.684 3.019 17.559 1.00 98.31 199 ARG A O 1
ATOM 1447 N N . GLN A 1 200 ? -3.982 4.168 15.656 1.00 98.38 200 GLN A N 1
ATOM 1448 C CA . GLN A 1 200 ? -5.296 4.704 16.028 1.00 98.38 200 GLN A CA 1
ATOM 1449 C C . GLN A 1 200 ? -6.332 3.585 16.206 1.00 98.38 200 GLN A C 1
ATOM 1451 O O . GLN A 1 200 ? -7.070 3.574 17.189 1.00 98.38 200 GLN A O 1
ATOM 1456 N N . ALA A 1 201 ? -6.355 2.594 15.311 1.00 97.88 201 ALA A N 1
ATOM 1457 C CA . ALA A 1 201 ? -7.254 1.449 15.425 1.00 97.88 201 ALA A CA 1
ATOM 1458 C C . ALA A 1 201 ? -6.989 0.618 16.694 1.00 97.88 201 ALA A C 1
ATOM 1460 O O . ALA A 1 201 ? -7.930 0.114 17.310 1.00 97.88 201 ALA A O 1
ATOM 1461 N N . GLN A 1 202 ? -5.726 0.481 17.110 1.00 98.12 202 GLN A N 1
ATOM 1462 C CA . GLN A 1 202 ? -5.367 -0.173 18.372 1.00 98.12 202 GLN A CA 1
ATOM 1463 C C . GLN A 1 202 ? -5.854 0.627 19.585 1.00 98.12 202 GLN A C 1
ATOM 1465 O O . GLN A 1 202 ? -6.503 0.055 20.462 1.00 98.12 202 GLN A O 1
ATOM 1470 N N . GLN A 1 203 ? -5.623 1.943 19.598 1.00 98.19 203 GLN A N 1
ATOM 1471 C CA . GLN A 1 203 ? -6.086 2.832 20.669 1.00 98.19 203 GLN A CA 1
ATOM 1472 C C . GLN A 1 203 ? -7.609 2.790 20.832 1.00 98.19 203 GLN A C 1
ATOM 1474 O O . GLN A 1 203 ? -8.091 2.678 21.956 1.00 98.19 203 GLN A O 1
ATOM 1479 N N . LEU A 1 204 ? -8.364 2.798 19.728 1.00 98.62 204 LEU A N 1
ATOM 1480 C CA . LEU A 1 204 ? -9.828 2.704 19.755 1.00 98.62 204 LEU A CA 1
ATOM 1481 C C . LEU A 1 204 ? -10.323 1.384 20.359 1.00 98.62 204 LEU A C 1
ATOM 1483 O O . LEU A 1 204 ? -11.275 1.363 21.139 1.00 98.62 204 LEU A O 1
ATOM 1487 N N . ARG A 1 205 ? -9.672 0.263 20.031 1.00 98.62 205 ARG A N 1
ATOM 1488 C CA . ARG A 1 205 ? -10.021 -1.043 20.614 1.00 98.62 205 ARG A CA 1
ATOM 1489 C C . ARG A 1 205 ? -9.715 -1.085 22.104 1.00 98.62 205 ARG A C 1
ATOM 1491 O O . ARG A 1 205 ? -10.480 -1.664 22.869 1.00 98.62 205 ARG A O 1
ATOM 1498 N N . GLU A 1 206 ? -8.605 -0.489 22.523 1.00 98.31 206 GLU A N 1
ATOM 1499 C CA . GLU A 1 206 ? -8.244 -0.419 23.934 1.00 98.31 206 GLU A CA 1
ATOM 1500 C C . GLU A 1 206 ? -9.189 0.499 24.721 1.00 98.31 206 GLU A C 1
ATOM 1502 O O . GLU A 1 206 ? -9.647 0.115 25.797 1.00 98.31 206 GLU A O 1
ATOM 1507 N N . SER A 1 207 ? -9.547 1.667 24.178 1.00 97.69 207 SER A N 1
ATOM 1508 C CA . SER A 1 207 ? -10.524 2.560 24.806 1.00 97.69 207 SER A CA 1
ATOM 1509 C C . SER A 1 207 ? -11.893 1.901 24.921 1.00 97.69 207 SER A C 1
ATOM 1511 O O . SER A 1 207 ? -12.520 2.016 25.969 1.00 97.69 207 SER A O 1
ATOM 1513 N N . GLN A 1 208 ? -12.325 1.157 23.895 1.00 97.88 208 GLN A N 1
ATOM 1514 C CA . GLN A 1 208 ? -13.582 0.411 23.946 1.00 97.88 208 GLN A CA 1
ATOM 1515 C C . GLN A 1 208 ? -13.568 -0.615 25.085 1.00 97.88 208 GLN A C 1
ATOM 1517 O O . GLN A 1 208 ? -14.468 -0.608 25.916 1.00 97.88 208 GLN A O 1
ATOM 1522 N N . ARG A 1 209 ? -12.497 -1.413 25.208 1.00 98.62 209 ARG A N 1
ATOM 1523 C CA . ARG A 1 209 ? -12.353 -2.391 26.303 1.00 98.62 209 ARG A CA 1
ATOM 1524 C C . ARG A 1 209 ? -12.414 -1.742 27.683 1.00 98.62 209 ARG A C 1
ATOM 1526 O O . ARG A 1 209 ? -13.004 -2.305 28.598 1.00 98.62 209 ARG A O 1
ATOM 1533 N N . ARG A 1 210 ? -11.799 -0.567 27.852 1.00 98.19 210 ARG A N 1
ATOM 1534 C CA . ARG A 1 210 ? -11.861 0.183 29.116 1.00 98.19 210 ARG A CA 1
ATOM 1535 C C . ARG A 1 210 ? -13.285 0.669 29.398 1.00 98.19 210 ARG A C 1
ATOM 1537 O O . ARG A 1 210 ? -13.734 0.557 30.533 1.00 98.19 210 ARG A O 1
ATOM 1544 N N . SER A 1 211 ? -14.002 1.162 28.389 1.00 97.69 211 SER A N 1
ATOM 1545 C CA . SER A 1 211 ? -15.409 1.564 28.517 1.00 97.69 211 SER A CA 1
ATOM 1546 C C . SER A 1 211 ? -16.317 0.394 28.895 1.00 97.69 211 SER A C 1
ATOM 1548 O O . SER A 1 211 ? -17.163 0.547 29.776 1.00 97.69 211 SER A O 1
ATOM 1550 N N . ASP A 1 212 ? -16.114 -0.776 28.291 1.00 98.31 212 ASP A N 1
ATOM 1551 C CA . ASP A 1 212 ? -16.875 -1.988 28.609 1.00 98.31 212 ASP A CA 1
ATOM 1552 C C . ASP A 1 212 ? -16.617 -2.417 30.066 1.00 98.31 212 ASP A C 1
ATOM 1554 O O . ASP A 1 212 ? -17.558 -2.587 30.836 1.00 98.31 212 ASP A O 1
ATOM 1558 N N . GLN A 1 213 ? -15.352 -2.442 30.505 1.00 98.19 213 GLN A N 1
ATOM 1559 C CA . GLN A 1 213 ? -14.990 -2.737 31.901 1.00 98.19 213 GLN A CA 1
ATOM 1560 C C . GLN A 1 213 ? -15.602 -1.750 32.904 1.00 98.19 213 GLN A C 1
ATOM 1562 O O . GLN A 1 213 ? -16.016 -2.134 33.999 1.00 98.19 213 GLN A O 1
ATOM 1567 N N . LEU A 1 214 ? -15.634 -0.457 32.570 1.00 98.25 214 LEU A N 1
ATOM 1568 C CA . LEU A 1 214 ? -16.266 0.550 33.423 1.00 98.25 214 LEU A CA 1
ATOM 1569 C C . LEU A 1 214 ? -17.787 0.366 33.465 1.00 98.25 214 LEU A C 1
ATOM 1571 O O . LEU A 1 214 ? -18.383 0.525 34.529 1.00 98.25 214 LEU A O 1
ATOM 1575 N N . SER A 1 215 ? -18.400 -0.015 32.346 1.00 97.50 215 SER A N 1
ATOM 1576 C CA . SER A 1 215 ? -19.837 -0.289 32.256 1.00 97.50 215 SER A CA 1
ATOM 1577 C C . SER A 1 215 ? -20.223 -1.502 33.101 1.00 97.50 215 SER A C 1
ATOM 1579 O O . SER A 1 215 ? -21.130 -1.398 33.923 1.00 97.50 215 SER A O 1
ATOM 1581 N N . GLU A 1 216 ? -19.465 -2.597 33.009 1.00 98.25 216 GLU A N 1
ATOM 1582 C CA . GLU A 1 216 ? -19.642 -3.791 33.847 1.00 98.25 216 GLU A CA 1
ATOM 1583 C C . GLU A 1 216 ? -19.544 -3.459 35.344 1.00 98.25 216 GLU A C 1
ATOM 1585 O O . GLU A 1 216 ? -20.363 -3.907 36.146 1.00 98.25 216 GLU A O 1
ATOM 1590 N N . ARG A 1 217 ? -18.579 -2.617 35.743 1.00 97.75 217 ARG A N 1
ATOM 1591 C CA . ARG A 1 217 ? -18.455 -2.166 37.140 1.00 97.75 217 ARG A CA 1
ATOM 1592 C C . ARG A 1 217 ? -19.655 -1.341 37.587 1.00 97.75 217 ARG A C 1
ATOM 1594 O O . ARG A 1 217 ? -20.140 -1.539 38.697 1.00 97.75 217 ARG A O 1
ATOM 1601 N N . LEU A 1 218 ? -20.139 -0.425 36.749 1.00 98.06 218 LEU A N 1
ATOM 1602 C CA . LEU A 1 218 ? -21.330 0.367 37.059 1.00 98.06 218 LEU A CA 1
ATOM 1603 C C . LEU A 1 218 ? -22.572 -0.519 37.186 1.00 98.06 218 LEU A C 1
ATOM 1605 O O . LEU A 1 218 ? -23.388 -0.305 38.079 1.00 98.06 218 LEU A O 1
ATOM 1609 N N . GLU A 1 219 ? -22.719 -1.523 36.326 1.00 97.69 219 GLU A N 1
ATOM 1610 C CA . GLU A 1 219 ? -23.812 -2.491 36.404 1.00 97.69 219 GLU A CA 1
ATOM 1611 C C . GLU A 1 219 ? -23.728 -3.358 37.663 1.00 97.69 219 GLU A C 1
ATOM 1613 O O . GLU A 1 219 ? -24.741 -3.537 38.340 1.00 97.69 219 GLU A O 1
ATOM 1618 N N . ALA A 1 220 ? -22.529 -3.812 38.037 1.00 96.81 220 ALA A N 1
ATOM 1619 C CA . ALA A 1 220 ? -22.300 -4.539 39.282 1.00 96.81 220 ALA A CA 1
ATOM 1620 C C . ALA A 1 220 ? -22.662 -3.691 40.513 1.00 96.81 220 ALA A C 1
ATOM 1622 O O . ALA A 1 220 ? -23.351 -4.173 41.411 1.00 96.81 220 ALA A O 1
ATOM 1623 N N . LEU A 1 221 ? -22.276 -2.409 40.536 1.00 96.88 221 LEU A N 1
ATOM 1624 C CA . LEU A 1 221 ? -22.650 -1.483 41.611 1.00 96.88 221 LEU A CA 1
ATOM 1625 C C . LEU A 1 221 ? -24.169 -1.268 41.677 1.00 96.88 221 LEU A C 1
ATOM 1627 O O . LEU A 1 221 ? -24.753 -1.372 42.752 1.00 96.88 221 LEU A O 1
ATOM 1631 N N . ARG A 1 222 ? -24.831 -1.063 40.531 1.00 95.62 222 ARG A N 1
ATOM 1632 C CA . ARG A 1 222 ? -26.301 -0.946 40.466 1.00 95.62 222 ARG A CA 1
ATOM 1633 C C . ARG A 1 222 ? -27.007 -2.217 40.943 1.00 95.62 222 ARG A C 1
ATOM 1635 O O . ARG A 1 222 ? -28.084 -2.139 41.528 1.00 95.62 222 ARG A O 1
ATOM 1642 N N . ALA A 1 223 ? -26.442 -3.395 40.684 1.00 94.44 223 ALA A N 1
ATOM 1643 C CA . ALA A 1 223 ? -26.985 -4.655 41.184 1.00 94.44 223 ALA A CA 1
ATOM 1644 C C . ALA A 1 223 ? -26.860 -4.757 42.713 1.00 94.44 223 ALA A C 1
ATOM 1646 O O . ALA A 1 223 ? -27.824 -5.152 43.371 1.00 94.44 223 ALA A O 1
ATOM 1647 N N . LEU A 1 224 ? -25.724 -4.328 43.278 1.00 92.25 224 LEU A N 1
ATOM 1648 C CA . LEU A 1 224 ? -25.538 -4.245 44.728 1.00 92.25 224 LEU A CA 1
ATOM 1649 C C . LEU A 1 224 ? -26.553 -3.294 45.367 1.00 92.25 224 LEU A C 1
ATOM 1651 O O . LEU A 1 224 ? -27.211 -3.680 46.332 1.00 92.25 224 LEU A O 1
ATOM 1655 N N . GLU A 1 225 ? -26.749 -2.106 44.790 1.00 94.62 225 GLU A N 1
ATOM 1656 C CA . GLU A 1 225 ? -27.742 -1.130 45.260 1.00 94.62 225 GLU A CA 1
ATOM 1657 C C . GLU A 1 225 ? -29.159 -1.714 45.301 1.00 94.62 225 GLU A C 1
ATOM 1659 O O . GLU A 1 225 ? -29.866 -1.531 46.288 1.00 94.62 225 GLU A O 1
ATOM 1664 N N . ARG A 1 226 ? -29.569 -2.479 44.280 1.00 92.94 226 ARG A N 1
ATOM 1665 C CA . ARG A 1 226 ? -30.885 -3.146 44.270 1.00 92.94 226 ARG A CA 1
ATOM 1666 C C . ARG A 1 226 ? -31.003 -4.280 45.285 1.00 92.94 226 ARG A C 1
ATOM 1668 O O . ARG A 1 226 ? -32.110 -4.593 45.709 1.00 92.94 226 ARG A O 1
ATOM 1675 N N . SER A 1 227 ? -29.891 -4.925 45.628 1.00 85.62 227 SER A N 1
ATOM 1676 C CA . SER A 1 227 ? -29.872 -6.044 46.574 1.00 85.62 227 SER A CA 1
ATOM 1677 C C . SER A 1 227 ? -29.796 -5.610 48.042 1.00 85.62 227 SER A C 1
ATOM 1679 O O . SER A 1 227 ? -30.036 -6.430 48.928 1.00 85.62 227 SER A O 1
ATOM 1681 N N . MET A 1 228 ? -29.487 -4.336 48.322 1.00 81.88 228 MET A N 1
ATOM 1682 C CA . MET A 1 228 ? -29.465 -3.821 49.690 1.00 81.88 228 MET A CA 1
ATOM 1683 C C . MET A 1 228 ? -30.903 -3.656 50.214 1.00 81.88 228 MET A C 1
ATOM 1685 O O . MET A 1 228 ? -31.699 -2.943 49.600 1.00 81.88 228 MET A O 1
ATOM 1689 N N . PRO A 1 229 ? -31.274 -4.303 51.336 1.00 71.19 229 PRO A N 1
ATOM 1690 C CA . PRO A 1 229 ? -32.643 -4.275 51.834 1.00 71.19 229 PRO A CA 1
ATOM 1691 C C . PRO A 1 229 ? -33.049 -2.846 52.211 1.00 71.19 229 PRO A C 1
ATOM 1693 O O . PRO A 1 229 ? -32.395 -2.198 53.032 1.00 71.19 229 PRO A O 1
ATOM 1696 N N . SER A 1 230 ? -34.159 -2.359 51.647 1.00 60.16 230 SER A N 1
ATOM 1697 C CA . SER A 1 230 ? -34.772 -1.105 52.082 1.00 60.16 230 SER A CA 1
ATOM 1698 C C . SER A 1 230 ? -35.188 -1.259 53.544 1.00 60.16 230 SER A C 1
ATOM 1700 O O . SER A 1 230 ? -36.094 -2.036 53.854 1.00 60.16 230 SER A O 1
ATOM 1702 N N . ARG A 1 231 ? -34.517 -0.554 54.456 1.00 55.78 231 ARG A N 1
ATOM 1703 C CA . ARG A 1 231 ? -34.896 -0.509 55.872 1.00 55.78 231 ARG A CA 1
ATOM 1704 C C . ARG A 1 231 ? -36.372 -0.084 55.961 1.00 55.78 231 ARG A C 1
ATOM 1706 O O . ARG A 1 231 ? -36.675 1.025 55.522 1.00 55.78 231 ARG A O 1
ATOM 1713 N N . PRO A 1 232 ? -37.294 -0.924 56.473 1.00 60.03 232 PRO A N 1
ATOM 1714 C CA . PRO A 1 232 ? -38.689 -0.529 56.588 1.00 60.03 232 PRO A CA 1
ATOM 1715 C C . PRO A 1 232 ? -38.782 0.634 57.575 1.00 60.03 232 PRO A C 1
ATOM 1717 O O . PRO A 1 232 ? -38.263 0.557 58.692 1.00 60.03 232 PRO A O 1
ATOM 1720 N N . VAL A 1 233 ? -39.402 1.724 57.129 1.00 60.44 233 VAL A N 1
ATOM 1721 C CA . VAL A 1 233 ? -39.729 2.875 57.972 1.00 60.44 233 VAL A CA 1
ATOM 1722 C C . VAL A 1 233 ? -40.823 2.409 58.933 1.00 60.44 233 VAL A C 1
ATOM 1724 O O . VAL A 1 233 ? -41.901 2.012 58.491 1.00 60.44 233 VAL A O 1
ATOM 1727 N N . ARG A 1 234 ? -40.496 2.364 60.224 1.00 47.28 234 ARG A N 1
ATOM 1728 C CA . ARG A 1 234 ? -41.427 2.118 61.329 1.00 47.28 234 ARG A CA 1
ATOM 1729 C C . ARG A 1 234 ? -41.684 3.427 62.049 1.00 47.28 234 ARG A C 1
ATOM 1731 O O . ARG A 1 234 ? -40.693 4.175 62.213 1.00 47.28 234 ARG A O 1
#

Secondary structure (DSSP, 8-state):
---------PPP--------------STTSTTSSSS--SS------------------------------------------------PPPPTT-PPPPPPPHHHHHHHHHHHHTTS-HHHHHHHHHHHHHS---HHHHHHHHHHHHHHT-GGGHHHHHHHHHHHHH--SHHHHHHHHHHHHHHHHHHHHHHHHHHHHHHHHHHHHHHHHHHHHHHHHHHHHHHHHHS------

Sequence (234 aa):
MQAEQAHRLSPLASGGRPGRSRLRLPALLVLTALVAACALPTRPSPAPSPSRAPEPAPSTNVSVETPPTPARVRDVAPAPAPAAAAPVAPPAPGQPAAAPPSPVLIALEQAERLRGIGAAELSAEITRLAATPATPLNQLLLALALKQGQQPADSPRVQTLLQAVLANDSVEARGLRALARLLLVQHAQQQRLEEQLERQAQQLRESQRRSDQLSERLEALRALERSMPSRPVR